Protein 6L0V (pdb70)

Radius of gyration: 29.57 Å; Cα contacts (8 Å, |Δi|>4): 611; chains: 8; bounding box: 83×36×78 Å

Nearest PDB structures (foldseek):
  6l0v-assembly3_F  TM=1.067E+00  e=1.085E-01  Arabidopsis thaliana
  6l0v-assembly4_H  TM=1.063E+00  e=1.085E-01  Arabidopsis thaliana
  6l0w-assembly2_D  TM=9.497E-01  e=2.153E-01  Arabidopsis thaliana
  6l0v-assembly2_D  TM=1.067E+00  e=2.390E-01  Arabidopsis thaliana
  6l0v-assembly1_B  TM=1.063E+00  e=2.909E-01  Arabidopsis thaliana

B-factor: mean 27.99, std 13.95, range [5.32, 85.35]

InterPro domains:
  IPR000306 FYVE zinc finger [PF01363] (652-718)
  IPR000306 FYVE zinc finger [SM00064] (648-719)
  IPR000408 Regulator of chromosome condensation, RCC1 [PR00633] (310-323)
  IPR000408 Regulator of chromosome condensation, RCC1 [PR00633] (329-345)
  IPR000408 Regulator of chromosome condensation, RCC1 [PR00633] (418-434)
  IPR000408 Regulator of chromosome condensation, RCC1 [PR00633] (434-448)
  IPR000408 Regulator of chromosome condensation, RCC1 [PR00633] (537-555)
  IPR000408 Regulator of chromosome condensation, RCC1 [PR00633] (595-616)
  IPR000408 Regulator of chromosome condensation, RCC1 [PS00626] (313-323)
  IPR000408 Regulator of chromosome condensation, RCC1 [PS00626] (418-428)
  IPR000408 Regulator of chromosome condensation, RCC1 [PS50012] (265-326)
  IPR000408 Regulator of chromosome condensation, RCC1 [PS50012] (327-378)
  IPR000408 Regulator of chromosome condensation, RCC1 [PS50012] (379-431)
  IPR000408 Regulator of chromosome condensation, RCC1 [PS50012] (432-483)
  IPR000408 Regulator of chromosome condensation, RCC1 [PS50012] (496-547)
  IPR000408 Regulator of chromosome condensation, RCC1 [PS50012] (548-599)
  IPR000408 Regulator of chromosome condensation, RCC1 [PS50012] (600-651)
  IPR001849 Pleckstrin homology domain [PF16457] (22-128)
  IPR009091 Regulator of chromosome condensation 1/beta-lactamase-inhibitor protein II [G3DSA:2.130.10.30] (235-483)
  IPR009091 Regulator of chromosome condensation 1/beta-lactamase-inhibitor protein II [G3DSA:2.130.10.30] (484-653)

Solvent-accessible surface area: 17707 Å² total; per-residue (Å²): 147,135,83,49,93,54,116,19,74,97,1,0,60,0,8,0,14,10,125,102,80,40,102,87,85,3,68,58,0,96,0,12,2,102,94,22,1,21,74,64,0,77,103,19,26,77,102,19,93,36,85,1,25,152,103,15,114,11,80,97,185,74,72,130,72,63,75,113,65,28,87,51,0,19,2,60,66,141,127,85,50,95,53,116,19,76,97,1,0,58,0,8,0,30,12,124,78,81,39,103,86,86,4,74,61,0,99,0,12,2,103,95,21,1,12,93,64,0,78,103,19,27,76,103,19,93,38,84,1,26,152,104,16,113,11,82,91,183,79,74,137,72,65,73,114,66,26,85,51,0,21,2,58,64,145,154,73,58,26,29,40,32,69,82,5,0,25,0,4,0,17,79,37,110,89,48,25,64,40,6,74,55,0,59,0,9,3,131,114,22,2,17,87,66,0,81,102,23,19,55,102,20,114,51,84,0,33,153,104,15,80,13,155,176,84,87,130,70,62,69,113,64,24,90,51,0,24,4,64,73,134,83,64,25,14,29,97,30,70,87,5,0,52,0,4,0,9,64,60,104,90,48,32,58,42,4,69,54,0,54,0,19,3,112,110,22,2,17,86,66,0,79,104,21,28,76,99,20,94,56,80,0,22,133,94,21,97,13,164,176,86,83,137,69,60,80,115,61,24,88,56,0,23,4,65,71

Structure (mmCIF, N/CA/C/O backbone):
data_6L0V
#
_entry.id   6L0V
#
_cell.length_a   89.673
_cell.length_b   31.237
_cell.length_c   128.871
_cell.angle_alpha   90.00
_cell.angle_beta   91.54
_cell.angle_gamma   90.00
#
_symmetry.space_group_name_H-M   'C 1 2 1'
#
loop_
_entity.id
_entity.type
_entity.pdbx_description
1 polymer RLD2
2 polymer NGR2
3 non-polymer DI(HYDROXYETHYL)ETHER
4 non-polymer 1,2-ETHANEDIOL
5 non-polymer 'TRIETHYLENE GLYCOL'
6 water water
#
loop_
_atom_site.group_PDB
_atom_site.id
_atom_site.type_symbol
_atom_site.label_atom_id
_atom_site.label_alt_id
_atom_site.label_comp_id
_atom_site.label_asym_id
_atom_site.label_entity_id
_atom_site.label_seq_id
_atom_site.pdbx_PDB_ins_code
_atom_site.Cartn_x
_atom_site.Cartn_y
_atom_site.Cartn_z
_atom_site.occupancy
_atom_site.B_iso_or_equiv
_atom_site.auth_seq_id
_atom_site.auth_comp_id
_atom_site.auth_asym_id
_atom_site.auth_atom_id
_atom_site.pdbx_PDB_model_num
ATOM 1 N N . GLU A 1 3 ? 126.058 5.772 132.016 1.00 49.83 1006 GLU A N 1
ATOM 2 C CA . GLU A 1 3 ? 125.339 6.657 131.109 1.00 48.22 1006 GLU A CA 1
ATOM 3 C C . GLU A 1 3 ? 123.849 6.681 131.431 1.00 44.93 1006 GLU A C 1
ATOM 4 O O . GLU A 1 3 ? 123.080 5.885 130.886 1.00 48.67 1006 GLU A O 1
ATOM 10 N N . LYS A 1 4 ? 123.442 7.595 132.313 1.00 31.60 1007 LYS A N 1
ATOM 11 C CA . LYS A 1 4 ? 122.035 7.696 132.671 1.00 30.26 1007 LYS A CA 1
ATOM 12 C C . LYS A 1 4 ? 121.221 8.156 131.469 1.00 24.19 1007 LYS A C 1
ATOM 13 O O . LYS A 1 4 ? 121.667 8.977 130.673 1.00 24.41 1007 LYS A O 1
ATOM 19 N N . GLU A 1 5 ? 120.021 7.614 131.340 1.00 21.21 1008 GLU A N 1
ATOM 20 C CA . GLU A 1 5 ? 119.118 7.974 130.262 1.00 16.80 1008 GLU A CA 1
ATOM 21 C C . GLU A 1 5 ? 117.724 7.965 130.852 1.00 15.10 1008 GLU A C 1
ATOM 22 O O . GLU A 1 5 ? 117.358 7.024 131.561 1.00 17.30 1008 GLU A O 1
ATOM 28 N N . TRP A 1 6 ? 116.979 9.042 130.637 1.00 13.76 1009 TRP A N 1
ATOM 29 C CA . TRP A 1 6 ? 115.674 9.166 131.267 1.00 12.94 1009 TRP A CA 1
ATOM 30 C C . TRP A 1 6 ? 114.758 9.996 130.385 1.00 12.39 1009 TRP A C 1
ATOM 31 O O . TRP A 1 6 ? 115.202 10.692 129.463 1.00 13.91 1009 TRP A O 1
ATOM 42 N N . VAL A 1 7 ? 113.470 9.976 130.736 1.00 12.55 1010 VAL A N 1
ATOM 43 C CA . VAL A 1 7 ? 112.426 10.676 130.001 1.00 13.04 1010 VAL A CA 1
ATOM 44 C C . VAL A 1 7 ? 111.836 11.762 130.889 1.00 11.96 1010 VAL A C 1
ATOM 45 O O . VAL A 1 7 ? 111.538 11.520 132.063 1.00 14.76 1010 VAL A O 1
ATOM 49 N N . GLU A 1 8 ? 111.632 12.943 130.313 1.00 12.71 1011 GLU A N 1
ATOM 50 C CA . GLU A 1 8 ? 110.937 14.045 130.978 1.00 13.13 1011 GLU A CA 1
ATOM 51 C C . GLU A 1 8 ? 109.584 14.278 130.320 1.00 11.73 1011 GLU A C 1
ATOM 52 O O . GLU A 1 8 ? 109.479 14.321 129.082 1.00 13.32 1011 GLU A O 1
ATOM 58 N N . GLN A 1 9 ? 108.569 14.496 131.151 1.00 12.33 1012 GLN A N 1
ATOM 59 C CA . GLN A 1 9 ? 107.282 15.019 130.695 1.00 12.65 1012 GLN A CA 1
ATOM 60 C C . GLN A 1 9 ? 107.444 16.482 130.320 1.00 12.89 1012 GLN A C 1
ATOM 61 O O . GLN A 1 9 ? 107.847 17.296 131.158 1.00 14.01 1012 GLN A O 1
ATOM 67 N N . ASP A 1 10 ? 107.124 16.838 129.085 1.00 11.25 1013 ASP A N 1
ATOM 68 C CA . ASP A 1 10 ? 107.100 18.239 128.669 1.00 11.48 1013 ASP A CA 1
ATOM 69 C C . ASP A 1 10 ? 105.639 18.676 128.549 1.00 11.56 1013 ASP A C 1
ATOM 70 O O . ASP A 1 10 ? 104.843 18.303 129.417 1.00 13.79 1013 ASP A O 1
ATOM 75 N N . GLU A 1 11 ? 105.238 19.384 127.485 1.00 10.93 1014 GLU A N 1
ATOM 76 C CA . GLU A 1 11 ? 103.837 19.687 127.255 1.00 12.30 1014 GLU A CA 1
ATOM 77 C C . GLU A 1 11 ? 103.048 18.387 127.140 1.00 11.75 1014 GLU A C 1
ATOM 78 O O . GLU A 1 11 ? 103.628 17.328 126.876 1.00 12.36 1014 GLU A O 1
ATOM 84 N N . PRO A 1 12 ? 101.726 18.423 127.345 1.00 12.49 1015 PRO A N 1
ATOM 85 C CA . PRO A 1 12 ? 100.942 17.175 127.201 1.00 11.35 1015 PRO A CA 1
ATOM 86 C C . PRO A 1 12 ? 101.219 16.491 125.861 1.00 10.70 1015 PRO A C 1
ATOM 87 O O . PRO A 1 12 ? 101.186 17.117 124.802 1.00 12.12 1015 PRO A O 1
ATOM 91 N N . GLY A 1 13 ? 101.503 15.182 125.901 1.00 10.44 1016 GLY A N 1
ATOM 92 C CA . GLY A 1 13 ? 101.797 14.424 124.699 1.00 11.16 1016 GLY A CA 1
ATOM 93 C C . GLY A 1 13 ? 103.223 14.524 124.198 1.00 9.55 1016 GLY A C 1
ATOM 94 O O . GLY A 1 13 ? 103.516 13.951 123.139 1.00 11.45 1016 GLY A O 1
ATOM 95 N N . VAL A 1 14 ? 104.122 15.213 124.917 1.00 10.78 1017 VAL A N 1
ATOM 96 C CA . VAL A 1 14 ? 105.507 15.395 124.486 1.00 10.49 1017 VAL A CA 1
ATOM 97 C C . VAL A 1 14 ? 106.435 14.846 125.563 1.00 10.20 1017 VAL A C 1
ATOM 98 O O . VAL A 1 14 ? 106.403 15.318 126.712 1.00 10.62 1017 VAL A O 1
ATOM 102 N N . TYR A 1 15 ? 107.282 13.890 125.182 1.00 10.81 1018 TYR A N 1
ATOM 103 C CA . TYR A 1 15 ? 108.144 13.190 126.132 1.00 10.87 1018 TYR A CA 1
ATOM 104 C C . TYR A 1 15 ? 109.567 13.241 125.600 1.00 11.51 1018 TYR A C 1
ATOM 105 O O . TYR A 1 15 ? 109.818 12.846 124.451 1.00 13.01 1018 TYR A O 1
ATOM 114 N N . ILE A 1 16 ? 110.490 13.767 126.400 1.00 11.65 1019 ILE A N 1
ATOM 115 C CA . ILE A 1 16 ? 111.837 14.098 125.928 1.00 13.40 1019 ILE A CA 1
ATOM 116 C C . ILE A 1 16 ? 112.841 13.168 126.583 1.00 11.43 1019 ILE A C 1
ATOM 117 O O . ILE A 1 16 ? 112.886 13.071 127.815 1.00 12.66 1019 ILE A O 1
ATOM 122 N N . THR A 1 17 ? 113.648 12.481 125.777 1.00 12.23 1020 THR A N 1
ATOM 123 C CA . THR A 1 17 ? 114.670 11.573 126.316 1.00 12.43 1020 THR A CA 1
ATOM 124 C C . THR A 1 17 ? 116.008 12.287 126.359 1.00 13.38 1020 THR A C 1
ATOM 125 O O . THR A 1 17 ? 116.474 12.809 125.335 1.00 13.28 1020 THR A O 1
ATOM 129 N N . LEU A 1 18 ? 116.620 12.288 127.544 1.00 12.75 1021 LEU A N 1
ATOM 130 C CA . LEU A 1 18 ? 117.902 12.920 127.806 1.00 13.92 1021 LEU A CA 1
ATOM 131 C C . LEU A 1 18 ? 118.895 11.863 128.243 1.00 12.73 1021 LEU A C 1
ATOM 132 O O . LEU A 1 18 ? 118.523 10.829 128.814 1.00 14.22 1021 LEU A O 1
ATOM 137 N N . THR A 1 19 ? 120.169 12.142 128.018 1.00 14.49 1022 THR A N 1
ATOM 138 C CA . THR A 1 19 ? 121.242 11.315 128.541 1.00 17.18 1022 THR A CA 1
ATOM 139 C C . THR A 1 19 ? 122.309 12.185 129.191 1.00 19.28 1022 THR A C 1
ATOM 140 O O . THR A 1 19 ? 122.470 13.368 128.872 1.00 19.33 1022 THR A O 1
ATOM 144 N N . ALA A 1 20 ? 123.065 11.548 130.086 1.00 23.42 1023 ALA A N 1
ATOM 145 C CA . ALA A 1 20 ? 124.247 12.132 130.695 1.00 27.56 1023 ALA A CA 1
ATOM 146 C C . ALA A 1 20 ? 125.146 10.994 131.154 1.00 32.99 1023 ALA A C 1
ATOM 147 O O . ALA A 1 20 ? 124.652 9.960 131.605 1.00 31.22 1023 ALA A O 1
ATOM 149 N N . LEU A 1 21 ? 126.459 11.184 131.053 1.00 37.14 1024 LEU A N 1
ATOM 150 C CA . LEU A 1 21 ? 127.417 10.229 131.597 1.00 43.20 1024 LEU A CA 1
ATOM 151 C C . LEU A 1 21 ? 127.917 10.747 132.938 1.00 46.46 1024 LEU A C 1
ATOM 152 O O . LEU A 1 21 ? 128.523 11.822 133.003 1.00 45.78 1024 LEU A O 1
ATOM 157 N N . ALA A 1 22 ? 127.653 9.984 134.002 1.00 51.06 1025 ALA A N 1
ATOM 158 C CA . ALA A 1 22 ? 128.212 10.247 135.331 1.00 54.63 1025 ALA A CA 1
ATOM 159 C C . ALA A 1 22 ? 128.004 11.697 135.765 1.00 56.84 1025 ALA A C 1
ATOM 160 O O . ALA A 1 22 ? 128.900 12.338 136.324 1.00 56.79 1025 ALA A O 1
ATOM 162 N N . GLY A 1 23 ? 126.809 12.222 135.495 1.00 55.90 1026 GLY A N 1
ATOM 163 C CA . GLY A 1 23 ? 126.524 13.608 135.809 1.00 53.28 1026 GLY A CA 1
ATOM 164 C C . GLY A 1 23 ? 127.268 14.615 134.962 1.00 51.81 1026 GLY A C 1
ATOM 165 O O . GLY A 1 23 ? 127.453 15.756 135.394 1.00 51.71 1026 GLY A O 1
ATOM 166 N N . GLY A 1 24 ? 127.718 14.223 133.772 1.00 49.69 1027 GLY A N 1
ATOM 167 C CA . GLY A 1 24 ? 128.377 15.132 132.857 1.00 43.61 1027 GLY A CA 1
ATOM 168 C C . GLY A 1 24 ? 127.373 15.944 132.065 1.00 37.78 1027 GLY A C 1
ATOM 169 O O . GLY A 1 24 ? 126.202 16.069 132.433 1.00 36.14 1027 GLY A O 1
ATOM 170 N N . ALA A 1 25 ? 127.846 16.515 130.957 1.00 31.08 1028 ALA A N 1
ATOM 171 C CA . ALA A 1 25 ? 126.959 17.302 130.102 1.00 32.25 1028 ALA A CA 1
ATOM 172 C C . ALA A 1 25 ? 125.829 16.448 129.527 1.00 25.63 1028 ALA A C 1
ATOM 173 O O . ALA A 1 25 ? 126.029 15.298 129.127 1.00 28.52 1028 ALA A O 1
ATOM 175 N N . ARG A 1 26 ? 124.635 17.032 129.462 1.00 22.66 1029 ARG A N 1
ATOM 176 C CA . ARG A 1 26 ? 123.458 16.330 128.951 1.00 19.84 1029 ARG A CA 1
ATOM 177 C C . ARG A 1 26 ? 123.345 16.388 127.429 1.00 19.04 1029 ARG A C 1
ATOM 178 O O . ARG A 1 26 ? 123.738 17.356 126.780 1.00 22.64 1029 ARG A O 1
ATOM 186 N N . ASP A 1 27 ? 122.749 15.350 126.871 1.00 15.52 1030 ASP A N 1
ATOM 187 C CA . ASP A 1 27 ? 122.466 15.281 125.451 1.00 15.64 1030 ASP A CA 1
ATOM 188 C C . ASP A 1 27 ? 120.979 14.999 125.249 1.00 13.84 1030 ASP A C 1
ATOM 189 O O . ASP A 1 27 ? 120.335 14.365 126.086 1.00 15.72 1030 ASP A O 1
ATOM 194 N N . LEU A 1 28 ? 120.429 15.523 124.161 1.00 13.51 1031 LEU A N 1
ATOM 195 C CA . LEU A 1 28 ? 119.049 15.266 123.780 1.00 14.31 1031 LEU A CA 1
ATOM 196 C C . LEU A 1 28 ? 119.032 14.088 122.814 1.00 15.42 1031 LEU A C 1
ATOM 197 O O . LEU A 1 28 ? 119.618 14.165 121.732 1.00 17.53 1031 LEU A O 1
ATOM 202 N N . LYS A 1 29 ? 118.389 12.993 123.211 1.00 14.65 1032 LYS A N 1
ATOM 203 C CA . LYS A 1 29 ? 118.382 11.792 122.376 1.00 15.23 1032 LYS A CA 1
ATOM 204 C C . LYS A 1 29 ? 117.195 11.733 121.419 1.00 14.04 1032 LYS A C 1
ATOM 205 O O . LYS A 1 29 ? 117.360 11.384 120.237 1.00 16.62 1032 LYS A O 1
ATOM 211 N N . ARG A 1 30 ? 115.994 12.046 121.898 1.00 14.47 1033 ARG A N 1
ATOM 212 C CA . ARG A 1 30 ? 114.824 11.972 121.032 1.00 14.00 1033 ARG A CA 1
ATOM 213 C C . ARG A 1 30 ? 113.678 12.699 121.702 1.00 13.05 1033 ARG A C 1
ATOM 214 O O . ARG A 1 30 ? 113.670 12.903 122.921 1.00 13.01 1033 ARG A O 1
ATOM 222 N N . VAL A 1 31 ? 112.675 13.026 120.890 1.00 13.88 1034 VAL A N 1
ATOM 223 C CA . VAL A 1 31 ? 111.417 13.569 121.374 1.00 13.84 1034 VAL A CA 1
ATOM 224 C C . VAL A 1 31 ? 110.325 12.663 120.834 1.00 14.08 1034 VAL A C 1
ATOM 225 O O . VAL A 1 31 ? 110.324 12.339 119.641 1.00 16.75 1034 VAL A O 1
ATOM 229 N N . ARG A 1 32 ? 109.437 12.209 121.710 1.00 14.37 1035 ARG A N 1
ATOM 230 C CA . ARG A 1 32 ? 108.330 11.345 121.316 1.00 14.82 1035 ARG A CA 1
ATOM 231 C C . ARG A 1 32 ? 107.030 12.121 121.502 1.00 14.38 1035 ARG A C 1
ATOM 232 O O . ARG A 1 32 ? 106.814 12.749 122.553 1.00 14.92 1035 ARG A O 1
ATOM 240 N N . PHE A 1 33 ? 106.184 12.105 120.466 1.00 12.25 1036 PHE A N 1
ATOM 241 C CA . PHE A 1 33 ? 104.910 12.816 120.444 1.00 12.03 1036 PHE A CA 1
ATOM 242 C C . PHE A 1 33 ? 103.795 11.788 120.391 1.00 12.50 1036 PHE A C 1
ATOM 243 O O . PHE A 1 33 ? 103.773 10.937 119.503 1.00 14.62 1036 PHE A O 1
ATOM 251 N N A SER A 1 34 ? 102.864 11.847 121.328 0.38 13.17 1037 SER A N 1
ATOM 252 N N B SER A 1 34 ? 102.868 11.877 121.330 0.62 11.69 1037 SER A N 1
ATOM 253 C CA A SER A 1 34 ? 101.755 10.905 121.247 0.38 13.47 1037 SER A CA 1
ATOM 254 C CA B SER A 1 34 ? 101.691 11.020 121.270 0.62 10.67 1037 SER A CA 1
ATOM 255 C C A SER A 1 34 ? 100.808 11.289 120.111 0.38 12.98 1037 SER A C 1
ATOM 256 C C B SER A 1 34 ? 100.832 11.338 120.045 0.62 11.96 1037 SER A C 1
ATOM 257 O O A SER A 1 34 ? 100.415 12.454 119.975 0.38 12.80 1037 SER A O 1
ATOM 258 O O B SER A 1 34 ? 100.511 12.503 119.785 0.62 14.27 1037 SER A O 1
ATOM 263 N N . ARG A 1 35 ? 100.423 10.291 119.309 1.00 12.79 1038 ARG A N 1
ATOM 264 C CA . ARG A 1 35 ? 99.474 10.496 118.218 1.00 12.37 1038 ARG A CA 1
ATOM 265 C C . ARG A 1 35 ? 98.083 10.834 118.730 1.00 12.93 1038 ARG A C 1
ATOM 266 O O . ARG A 1 35 ? 97.247 11.315 117.954 1.00 14.25 1038 ARG A O 1
ATOM 274 N N . LYS A 1 36 ? 97.810 10.603 120.018 1.00 12.55 1039 LYS A N 1
ATOM 275 C CA . LYS A 1 36 ? 96.561 11.088 120.583 1.00 13.51 1039 LYS A CA 1
ATOM 276 C C . LYS A 1 36 ? 96.484 12.603 120.459 1.00 12.66 1039 LYS A C 1
ATOM 277 O O . LYS A 1 36 ? 95.411 13.161 120.189 1.00 13.90 1039 LYS A O 1
ATOM 283 N N . ARG A 1 37 ? 97.616 13.292 120.675 1.00 12.96 1040 ARG A N 1
ATOM 284 C CA . ARG A 1 37 ? 97.652 14.740 120.748 1.00 13.58 1040 ARG A CA 1
ATOM 285 C C . ARG A 1 37 ? 98.302 15.426 119.553 1.00 12.65 1040 ARG A C 1
ATOM 286 O O . ARG A 1 37 ? 98.136 16.637 119.416 1.00 14.93 1040 ARG A O 1
ATOM 294 N N . PHE A 1 38 ? 99.002 14.696 118.677 1.00 12.96 1041 PHE A N 1
ATOM 295 C CA . PHE A 1 38 ? 99.729 15.325 117.578 1.00 13.03 1041 PHE A CA 1
ATOM 296 C C . PHE A 1 38 ? 99.504 14.620 116.251 1.00 13.05 1041 PHE A C 1
ATOM 297 O O . PHE A 1 38 ? 99.677 13.398 116.152 1.00 14.77 1041 PHE A O 1
ATOM 305 N N . SER A 1 39 ? 99.167 15.407 115.224 1.00 13.72 1042 SER A N 1
ATOM 306 C CA . SER A 1 39 ? 99.353 14.975 113.846 1.00 12.80 1042 SER A CA 1
ATOM 307 C C . SER A 1 39 ? 100.834 15.089 113.495 1.00 12.81 1042 SER A C 1
ATOM 308 O O . SER A 1 39 ? 101.611 15.732 114.211 1.00 14.43 1042 SER A O 1
ATOM 311 N N . GLU A 1 40 ? 101.233 14.519 112.349 1.00 13.62 1043 GLU A N 1
ATOM 312 C CA . GLU A 1 40 ? 102.637 14.657 111.957 1.00 14.94 1043 GLU A CA 1
ATOM 313 C C . GLU A 1 40 ? 102.981 16.106 111.610 1.00 14.95 1043 GLU A C 1
ATOM 314 O O . GLU A 1 40 ? 104.077 16.585 111.938 1.00 16.74 1043 GLU A O 1
ATOM 320 N N . ILE A 1 41 ? 102.048 16.831 110.978 1.00 16.96 1044 ILE A N 1
ATOM 321 C CA . ILE A 1 41 ? 102.255 18.248 110.683 1.00 18.41 1044 ILE A CA 1
ATOM 322 C C . ILE A 1 41 ? 102.412 19.039 111.977 1.00 16.16 1044 ILE A C 1
ATOM 323 O O . ILE A 1 41 ? 103.297 19.894 112.106 1.00 18.12 1044 ILE A O 1
ATOM 328 N N A GLN A 1 42 ? 101.561 18.749 112.967 0.63 16.59 1045 GLN A N 1
ATOM 329 N N B GLN A 1 42 ? 101.580 18.735 112.971 0.37 16.40 1045 GLN A N 1
ATOM 330 C CA A GLN A 1 42 ? 101.631 19.465 114.237 0.63 16.26 1045 GLN A CA 1
ATOM 331 C CA B GLN A 1 42 ? 101.625 19.473 114.225 0.37 15.37 1045 GLN A CA 1
ATOM 332 C C A GLN A 1 42 ? 102.952 19.197 114.946 0.63 14.00 1045 GLN A C 1
ATOM 333 C C B GLN A 1 42 ? 102.898 19.173 115.012 0.37 14.53 1045 GLN A C 1
ATOM 334 O O A GLN A 1 42 ? 103.552 20.115 115.520 0.63 16.43 1045 GLN A O 1
ATOM 335 O O B GLN A 1 42 ? 103.416 20.059 115.701 0.37 14.00 1045 GLN A O 1
ATOM 346 N N . ALA A 1 43 ? 103.424 17.946 114.918 1.00 14.99 1046 ALA A N 1
ATOM 347 C CA . ALA A 1 43 ? 104.678 17.630 115.607 1.00 13.74 1046 ALA A CA 1
ATOM 348 C C . ALA A 1 43 ? 105.853 18.364 114.979 1.00 16.48 1046 ALA A C 1
ATOM 349 O O . ALA A 1 43 ? 106.735 18.863 115.690 1.00 15.14 1046 ALA A O 1
ATOM 351 N N . GLU A 1 44 ? 105.879 18.449 113.644 1.00 17.21 1047 GLU A N 1
ATOM 352 C CA . GLU A 1 44 ? 106.940 19.200 112.982 1.00 19.07 1047 GLU A CA 1
ATOM 353 C C . GLU A 1 44 ? 106.885 20.670 113.363 1.00 16.98 1047 GLU A C 1
ATOM 354 O O . GLU A 1 44 ? 107.931 21.285 113.645 1.00 18.70 1047 GLU A O 1
ATOM 360 N N . GLN A 1 45 ? 105.676 21.248 113.401 1.00 18.23 1048 GLN A N 1
ATOM 361 C CA . GLN A 1 45 ? 105.554 22.653 113.779 1.00 17.69 1048 GLN A CA 1
ATOM 362 C C . GLN A 1 45 ? 105.961 22.852 115.232 1.00 17.96 1048 GLN A C 1
ATOM 363 O O . GLN A 1 45 ? 106.633 23.842 115.566 1.00 18.92 1048 GLN A O 1
ATOM 369 N N . TRP A 1 46 ? 105.587 21.902 116.099 1.00 16.12 1049 TRP A N 1
ATOM 370 C CA . TRP A 1 46 ? 105.951 21.987 117.514 1.00 14.93 1049 TRP A CA 1
ATOM 371 C C . TRP A 1 46 ? 107.461 22.072 117.688 1.00 13.55 1049 TRP A C 1
ATOM 372 O O . TRP A 1 46 ? 107.971 22.880 118.472 1.00 14.89 1049 TRP A O 1
ATOM 383 N N . TRP A 1 47 ? 108.197 21.221 116.977 1.00 14.79 1050 TRP A N 1
ATOM 384 C CA . TRP A 1 47 ? 109.644 21.239 117.100 1.00 14.99 1050 TRP A CA 1
ATOM 385 C C . TRP A 1 47 ? 110.210 22.573 116.634 1.00 15.79 1050 TRP A C 1
ATOM 386 O O . TRP A 1 47 ? 111.105 23.134 117.272 1.00 17.35 1050 TRP A O 1
ATOM 397 N N . ALA A 1 48 ? 109.709 23.108 115.515 1.00 17.05 1051 ALA A N 1
ATOM 398 C CA . ALA A 1 48 ? 110.168 24.429 115.080 1.00 19.84 1051 ALA A CA 1
ATOM 399 C C . ALA A 1 48 ? 109.914 25.475 116.163 1.00 18.59 1051 ALA A C 1
ATOM 400 O O . ALA A 1 48 ? 110.762 26.346 116.417 1.00 21.60 1051 ALA A O 1
ATOM 402 N N . ASP A 1 49 ? 108.745 25.419 116.797 1.00 17.53 1052 ASP A N 1
ATOM 403 C CA . ASP A 1 49 ? 108.365 26.430 117.779 1.00 18.60 1052 ASP A CA 1
ATOM 404 C C . ASP A 1 49 ? 109.049 26.261 119.131 1.00 18.28 1052 ASP A C 1
ATOM 405 O O . ASP A 1 49 ? 109.156 27.242 119.882 1.00 21.14 1052 ASP A O 1
ATOM 410 N N . ASN A 1 50 ? 109.492 25.057 119.482 1.00 14.25 1053 ASN A N 1
ATOM 411 C CA . ASN A 1 50 ? 109.898 24.783 120.851 1.00 13.66 1053 ASN A CA 1
ATOM 412 C C . ASN A 1 50 ? 111.354 24.370 120.991 1.00 12.47 1053 ASN A C 1
ATOM 413 O O . ASN A 1 50 ? 111.822 24.255 122.127 1.00 13.33 1053 ASN A O 1
ATOM 418 N N A ARG A 1 51 ? 112.070 24.142 119.885 0.61 14.13 1054 ARG A N 1
ATOM 419 N N B ARG A 1 51 ? 112.063 24.127 119.888 0.39 14.32 1054 ARG A N 1
ATOM 420 C CA A ARG A 1 51 ? 113.446 23.633 119.934 0.61 14.52 1054 ARG A CA 1
ATOM 421 C CA B ARG A 1 51 ? 113.434 23.625 119.961 0.39 16.04 1054 ARG A CA 1
ATOM 422 C C A ARG A 1 51 ? 114.336 24.454 120.865 0.61 13.73 1054 ARG A C 1
ATOM 423 C C B ARG A 1 51 ? 114.289 24.452 120.913 0.39 15.09 1054 ARG A C 1
ATOM 424 O O A ARG A 1 51 ? 115.072 23.903 121.687 0.61 14.06 1054 ARG A O 1
ATOM 425 O O B ARG A 1 51 ? 114.935 23.907 121.813 0.39 14.46 1054 ARG A O 1
ATOM 440 N N . GLY A 1 52 ? 114.302 25.774 120.731 1.00 14.43 1055 GLY A N 1
ATOM 441 C CA . GLY A 1 52 ? 115.177 26.597 121.544 1.00 14.51 1055 GLY A CA 1
ATOM 442 C C . GLY A 1 52 ? 114.873 26.488 123.021 1.00 13.04 1055 GLY A C 1
ATOM 443 O O . GLY A 1 52 ? 115.786 26.359 123.844 1.00 12.84 1055 GLY A O 1
ATOM 444 N N . ARG A 1 53 ? 113.585 26.496 123.372 1.00 11.57 1056 ARG A N 1
ATOM 445 C CA . ARG A 1 53 ? 113.191 26.358 124.769 1.00 12.05 1056 ARG A CA 1
ATOM 446 C C . ARG A 1 53 ? 113.596 24.997 125.324 1.00 11.78 1056 ARG A C 1
ATOM 447 O O . ARG A 1 53 ? 114.062 24.900 126.463 1.00 13.54 1056 ARG A O 1
ATOM 455 N N . VAL A 1 54 ? 113.422 23.933 124.536 1.00 11.12 1057 VAL A N 1
ATOM 456 C CA . VAL A 1 54 ? 113.772 22.586 125.001 1.00 11.91 1057 VAL A CA 1
ATOM 457 C C . VAL A 1 54 ? 115.252 22.511 125.350 1.00 11.72 1057 VAL A C 1
ATOM 458 O O . VAL A 1 54 ? 115.631 22.010 126.421 1.00 12.79 1057 VAL A O 1
ATOM 462 N N . TYR A 1 55 ? 116.114 23.019 124.468 1.00 11.84 1058 TYR A N 1
ATOM 463 C CA . TYR A 1 55 ? 117.542 22.973 124.776 1.00 12.17 1058 TYR A CA 1
ATOM 464 C C . TYR A 1 55 ? 117.869 23.773 126.034 1.00 12.13 1058 TYR A C 1
ATOM 465 O O . TYR A 1 55 ? 118.649 23.320 126.877 1.00 13.30 1058 TYR A O 1
ATOM 474 N N . GLU A 1 56 ? 117.296 24.972 126.182 1.00 11.62 1059 GLU A N 1
ATOM 475 C CA . GLU A 1 56 ? 117.609 25.772 127.365 1.00 10.62 1059 GLU A CA 1
ATOM 476 C C . GLU A 1 56 ? 117.038 25.136 128.632 1.00 12.42 1059 GLU A C 1
ATOM 477 O O . GLU A 1 56 ? 117.746 24.997 129.646 1.00 12.29 1059 GLU A O 1
ATOM 483 N N . GLN A 1 57 ? 115.752 24.748 128.601 1.00 10.58 1060 GLN A N 1
ATOM 484 C CA . GLN A 1 57 ? 115.097 24.293 129.815 1.00 10.55 1060 GLN A CA 1
ATOM 485 C C . GLN A 1 57 ? 115.776 23.048 130.364 1.00 10.23 1060 GLN A C 1
ATOM 486 O O . GLN A 1 57 ? 115.925 22.901 131.586 1.00 12.15 1060 GLN A O 1
ATOM 492 N N . TYR A 1 58 ? 116.145 22.111 129.479 1.00 11.38 1061 TYR A N 1
ATOM 493 C CA . TYR A 1 58 ? 116.706 20.831 129.885 1.00 11.87 1061 TYR A CA 1
ATOM 494 C C . TYR A 1 58 ? 118.230 20.849 129.913 1.00 12.94 1061 TYR A C 1
ATOM 495 O O . TYR A 1 58 ? 118.844 19.799 130.165 1.00 14.66 1061 TYR A O 1
ATOM 504 N N . ASN A 1 59 ? 118.846 22.025 129.715 1.00 12.86 1062 ASN A N 1
ATOM 505 C CA . ASN A 1 59 ? 120.282 22.198 129.898 1.00 14.81 1062 ASN A CA 1
ATOM 506 C C . ASN A 1 59 ? 121.090 21.312 128.953 1.00 14.18 1062 ASN A C 1
ATOM 507 O O . ASN A 1 59 ? 122.039 20.616 129.350 1.00 16.68 1062 ASN A O 1
ATOM 512 N N . VAL A 1 60 ? 120.736 21.372 127.672 1.00 13.91 1063 VAL A N 1
ATOM 513 C CA . VAL A 1 60 ? 121.499 20.710 126.617 1.00 16.09 1063 VAL A CA 1
ATOM 514 C C . VAL A 1 60 ? 122.103 21.811 125.767 1.00 17.81 1063 VAL A C 1
ATOM 515 O O . VAL A 1 60 ? 121.380 22.699 125.328 1.00 19.48 1063 VAL A O 1
ATOM 519 N N . ARG A 1 61 ? 123.409 21.785 125.563 1.00 20.27 1064 ARG A N 1
ATOM 520 C CA . ARG A 1 61 ? 124.026 22.792 124.711 1.00 22.08 1064 ARG A CA 1
ATOM 521 C C . ARG A 1 61 ? 123.480 22.659 123.294 1.00 24.17 1064 ARG A C 1
ATOM 522 O O . ARG A 1 61 ? 123.473 21.564 122.722 1.00 26.55 1064 ARG A O 1
ATOM 524 N N . MET A 1 62 ? 122.974 23.767 122.749 1.00 28.39 1065 MET A N 1
ATOM 525 C CA . MET A 1 62 ? 122.434 23.790 121.388 1.00 32.33 1065 MET A CA 1
ATOM 526 C C . MET A 1 62 ? 123.589 24.099 120.441 1.00 36.88 1065 MET A C 1
ATOM 527 O O . MET A 1 62 ? 123.887 25.255 120.146 1.00 41.36 1065 MET A O 1
ATOM 532 N N . VAL A 1 63 ? 124.250 23.046 119.963 1.00 39.42 1066 VAL A N 1
ATOM 533 C CA . VAL A 1 63 ? 125.428 23.183 119.106 1.00 43.30 1066 VAL A CA 1
ATOM 534 C C . VAL A 1 63 ? 125.030 23.625 117.701 1.00 49.16 1066 VAL A C 1
ATOM 535 O O . VAL A 1 63 ? 123.910 23.382 117.249 1.00 49.61 1066 VAL A O 1
ATOM 540 N N . GLY B 2 1 ? 120.000 13.001 112.170 1.00 47.88 272 GLY B N 1
ATOM 541 C CA . GLY B 2 1 ? 119.376 13.860 111.181 1.00 41.35 272 GLY B CA 1
ATOM 542 C C . GLY B 2 1 ? 119.329 15.328 111.565 1.00 41.04 272 GLY B C 1
ATOM 543 O O . GLY B 2 1 ? 120.159 16.114 111.098 1.00 47.47 272 GLY B O 1
ATOM 544 N N . PRO B 2 2 ? 118.387 15.714 112.438 1.00 33.45 273 PRO B N 1
ATOM 545 C CA . PRO B 2 2 ? 117.370 14.856 113.063 1.00 30.17 273 PRO B CA 1
ATOM 546 C C . PRO B 2 2 ? 116.467 14.149 112.043 1.00 29.59 273 PRO B C 1
ATOM 547 O O . PRO B 2 2 ? 116.271 14.659 110.935 1.00 33.40 273 PRO B O 1
ATOM 551 N N . LYS B 2 3 ? 115.972 12.967 112.400 1.00 24.34 274 LYS B N 1
ATOM 552 C CA . LYS B 2 3 ? 115.135 12.167 111.517 1.00 24.65 274 LYS B CA 1
ATOM 553 C C . LYS B 2 3 ? 113.791 11.894 112.176 1.00 19.90 274 LYS B C 1
ATOM 554 O O . LYS B 2 3 ? 113.721 11.557 113.362 1.00 20.91 274 LYS B O 1
ATOM 560 N N . TRP B 2 4 ? 112.728 12.031 111.397 1.00 21.33 275 TRP B N 1
ATOM 561 C CA . TRP B 2 4 ? 111.393 11.675 111.845 1.00 21.21 275 TRP B CA 1
ATOM 562 C C . TRP B 2 4 ? 111.154 10.192 111.594 1.00 21.12 275 TRP B C 1
ATOM 563 O O . TRP B 2 4 ? 111.469 9.679 110.511 1.00 24.12 275 TRP B O 1
ATOM 574 N N . VAL B 2 5 ? 110.602 9.503 112.590 1.00 19.89 276 VAL B N 1
ATOM 575 C CA . VAL B 2 5 ? 110.212 8.101 112.471 1.00 20.05 276 VAL B CA 1
ATOM 576 C C . VAL B 2 5 ? 108.706 8.044 112.676 1.00 17.80 276 VAL B C 1
ATOM 577 O O . VAL B 2 5 ? 108.208 8.430 113.745 1.00 17.45 276 VAL B O 1
ATOM 581 N N . LYS B 2 6 ? 107.984 7.586 111.648 1.00 18.48 277 LYS B N 1
ATOM 582 C CA . LYS B 2 6 ? 106.526 7.664 111.598 1.00 19.17 277 LYS B CA 1
ATOM 583 C C . LYS B 2 6 ? 105.866 6.290 111.473 1.00 20.40 277 LYS B C 1
ATOM 584 O O . LYS B 2 6 ? 104.687 6.196 111.113 1.00 21.12 277 LYS B O 1
ATOM 590 N N . THR B 2 7 ? 106.598 5.223 111.796 1.00 21.16 278 THR B N 1
ATOM 591 C CA . THR B 2 7 ? 106.109 3.862 111.629 1.00 22.64 278 THR B CA 1
ATOM 592 C C . THR B 2 7 ? 105.296 3.333 112.806 1.00 21.38 278 THR B C 1
ATOM 593 O O . THR B 2 7 ? 104.638 2.292 112.657 1.00 23.01 278 THR B O 1
ATOM 597 N N . ASP B 2 8 ? 105.349 3.976 113.973 1.00 19.48 279 ASP B N 1
ATOM 598 C CA . ASP B 2 8 ? 104.626 3.502 115.145 1.00 19.15 279 ASP B CA 1
ATOM 599 C C . ASP B 2 8 ? 103.211 4.069 115.149 1.00 17.99 279 ASP B C 1
ATOM 600 O O . ASP B 2 8 ? 102.975 5.216 114.742 1.00 17.75 279 ASP B O 1
ATOM 605 N N . SER B 2 9 ? 102.271 3.265 115.645 1.00 16.72 280 SER B N 1
ATOM 606 C CA . SER B 2 9 ? 100.879 3.686 115.676 1.00 16.84 280 SER B CA 1
ATOM 607 C C . SER B 2 9 ? 100.522 4.506 116.911 1.00 16.69 280 SER B C 1
ATOM 608 O O . SER B 2 9 ? 99.464 5.143 116.915 1.00 18.51 280 SER B O 1
ATOM 611 N N . ASP B 2 10 ? 101.373 4.524 117.941 1.00 15.58 281 ASP B N 1
ATOM 612 C CA . ASP B 2 10 ? 101.104 5.308 119.141 1.00 15.87 281 ASP B CA 1
ATOM 613 C C . ASP B 2 10 ? 101.896 6.609 119.209 1.00 14.73 281 ASP B C 1
ATOM 614 O O . ASP B 2 10 ? 101.400 7.579 119.788 1.00 14.79 281 ASP B O 1
ATOM 619 N N . PHE B 2 11 ? 103.091 6.660 118.618 1.00 13.93 282 PHE B N 1
ATOM 620 C CA . PHE B 2 11 ? 103.988 7.800 118.760 1.00 13.91 282 PHE B CA 1
ATOM 621 C C . PHE B 2 11 ? 104.610 8.155 117.424 1.00 12.84 282 PHE B C 1
ATOM 622 O O . P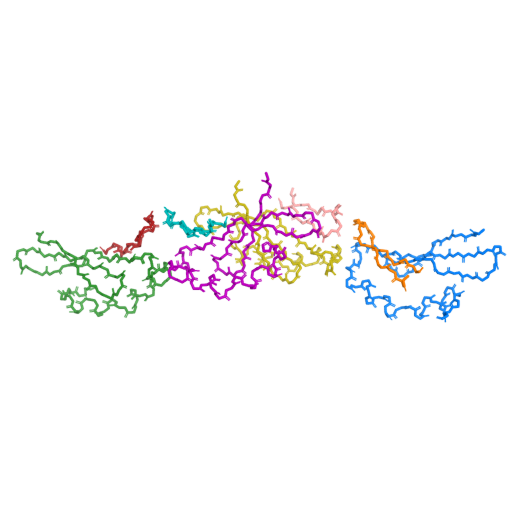HE B 2 11 ? 104.878 7.284 116.593 1.00 16.71 282 PHE B O 1
ATOM 630 N N . ILE B 2 12 ? 104.855 9.447 117.252 1.00 13.86 283 ILE B N 1
ATOM 631 C CA . ILE B 2 12 ? 105.807 9.989 116.283 1.00 14.05 283 ILE B CA 1
ATOM 632 C C . ILE B 2 12 ? 107.110 10.223 117.031 1.00 14.60 283 ILE B C 1
ATOM 633 O O . ILE B 2 12 ? 107.089 10.761 118.145 1.00 15.10 283 ILE B O 1
ATOM 638 N N . VAL B 2 13 ? 108.243 9.866 116.432 1.00 15.30 284 VAL B N 1
ATOM 639 C CA . VAL B 2 13 ? 109.538 10.024 117.087 1.00 16.30 284 VAL B CA 1
ATOM 640 C C . VAL B 2 13 ? 110.431 10.937 116.259 1.00 15.35 284 VAL B C 1
ATOM 641 O O . VAL B 2 13 ? 110.553 10.757 115.041 1.00 17.79 284 VAL B O 1
ATOM 645 N N . LEU B 2 14 ? 111.042 11.917 116.919 1.00 15.24 285 LEU B N 1
ATOM 646 C CA . LEU B 2 14 ? 112.114 12.719 116.346 1.00 14.95 285 LEU B CA 1
ATOM 647 C C . LEU B 2 14 ? 113.409 12.201 116.962 1.00 16.06 285 LEU B C 1
ATOM 648 O O . LEU B 2 14 ? 113.656 12.394 118.163 1.00 16.24 285 LEU B O 1
ATOM 653 N N . GLU B 2 15 ? 114.210 11.518 116.157 1.00 17.85 286 GLU B N 1
ATOM 654 C CA . GLU B 2 15 ? 115.458 10.932 116.617 1.00 18.83 286 GLU B CA 1
ATOM 655 C C . GLU B 2 15 ? 116.548 11.959 116.348 1.00 22.44 286 GLU B C 1
ATOM 656 O O . GLU B 2 15 ? 116.821 12.291 115.192 1.00 24.57 286 GLU B O 1
ATOM 662 N N . ILE B 2 16 ? 117.142 12.493 117.410 1.00 21.43 287 ILE B N 1
ATOM 663 C CA . ILE B 2 16 ? 118.031 13.634 117.269 1.00 24.52 287 ILE B CA 1
ATOM 664 C C . ILE B 2 16 ? 119.413 13.200 116.781 1.00 35.90 287 ILE B C 1
ATOM 665 O O . ILE B 2 16 ? 120.006 12.281 117.333 1.00 42.02 287 ILE B O 1
ATOM 671 N N . GLU C 1 3 ? 48.493 2.970 63.234 1.00 51.08 1006 GLU C N 1
ATOM 672 C CA . GLU C 1 3 ? 48.804 2.375 61.942 1.00 47.51 1006 GLU C CA 1
ATOM 673 C C . GLU C 1 3 ? 50.299 2.488 61.692 1.00 43.50 1006 GLU C C 1
ATOM 674 O O . GLU C 1 3 ? 51.073 1.678 62.207 1.00 48.61 1006 GLU C O 1
ATOM 680 N N . LYS C 1 4 ? 50.713 3.492 60.915 1.00 29.00 1007 LYS C N 1
ATOM 681 C CA . LYS C 1 4 ? 52.119 3.590 60.563 1.00 27.56 1007 LYS C CA 1
ATOM 682 C C . LYS C 1 4 ? 52.938 4.012 61.774 1.00 21.22 1007 LYS C C 1
ATOM 683 O O . LYS C 1 4 ? 52.517 4.847 62.574 1.00 23.16 1007 LYS C O 1
ATOM 689 N N . GLU C 1 5 ? 54.127 3.443 61.895 1.00 19.49 1008 GLU C N 1
ATOM 690 C CA . GLU C 1 5 ? 55.046 3.817 62.961 1.00 16.27 1008 GLU C CA 1
ATOM 691 C C . GLU C 1 5 ? 56.436 3.818 62.366 1.00 14.15 1008 GLU C C 1
ATOM 692 O O . GLU C 1 5 ? 56.803 2.878 61.662 1.00 15.98 1008 GLU C O 1
ATOM 698 N N . TRP C 1 6 ? 57.191 4.882 62.618 1.00 12.74 1009 TRP C N 1
ATOM 699 C CA . TRP C 1 6 ? 58.492 5.020 61.979 1.00 11.88 1009 TRP C CA 1
ATOM 700 C C . TRP C 1 6 ? 59.406 5.880 62.836 1.00 11.55 1009 TRP C C 1
ATOM 701 O O . TRP C 1 6 ? 58.973 6.527 63.796 1.00 12.68 1009 TRP C O 1
ATOM 712 N N . VAL C 1 7 ? 60.693 5.850 62.490 1.00 10.68 1010 VAL C N 1
ATOM 713 C CA . VAL C 1 7 ? 61.742 6.538 63.228 1.00 12.03 1010 VAL C CA 1
ATOM 714 C C . VAL C 1 7 ? 62.346 7.620 62.348 1.00 12.25 1010 VAL C C 1
ATOM 715 O O . VAL C 1 7 ? 62.630 7.390 61.170 1.00 13.57 1010 VAL C O 1
ATOM 719 N N . GLU C 1 8 ? 62.543 8.799 62.929 1.00 11.71 1011 GLU C N 1
ATOM 720 C CA . GLU C 1 8 ? 63.227 9.905 62.272 1.00 12.95 1011 GLU C CA 1
ATOM 721 C C . GLU C 1 8 ? 64.588 10.113 62.913 1.00 11.40 1011 GLU C C 1
ATOM 722 O O . GLU C 1 8 ? 64.702 10.132 64.145 1.00 12.84 1011 GLU C O 1
ATOM 728 N N . GLN C 1 9 ? 65.601 10.361 62.078 1.00 11.81 1012 GLN C N 1
ATOM 729 C CA . GLN C 1 9 ? 66.886 10.868 62.529 1.00 11.48 1012 GLN C CA 1
ATOM 730 C C . GLN C 1 9 ? 66.728 12.328 62.915 1.00 11.08 1012 GLN C C 1
ATOM 731 O O . GLN C 1 9 ? 66.312 13.158 62.093 1.00 12.95 1012 GLN C O 1
ATOM 737 N N . ASP C 1 10 ? 67.049 12.667 64.155 1.00 10.50 1013 ASP C N 1
ATOM 738 C CA . ASP C 1 10 ? 67.078 14.063 64.575 1.00 11.64 1013 ASP C CA 1
ATOM 739 C C . ASP C 1 10 ? 68.536 14.518 64.690 1.00 10.48 1013 ASP C C 1
ATOM 740 O O . ASP C 1 10 ? 69.328 14.147 63.824 1.00 13.20 1013 ASP C O 1
ATOM 745 N N . GLU C 1 11 ? 68.940 15.232 65.745 1.00 11.51 1014 GLU C N 1
ATOM 746 C CA . GLU C 1 11 ? 70.338 15.540 65.962 1.00 11.13 1014 GLU C CA 1
ATOM 747 C C . GLU C 1 11 ? 71.130 14.233 66.088 1.00 11.47 1014 GLU C C 1
ATOM 748 O O . GLU C 1 11 ? 70.552 13.184 66.348 1.00 11.13 1014 GLU C O 1
ATOM 754 N N . PRO C 1 12 ? 72.453 14.260 65.907 1.00 12.00 1015 PRO C N 1
ATOM 755 C CA . PRO C 1 12 ? 73.228 13.008 66.042 1.00 12.04 1015 PRO C CA 1
ATOM 756 C C . PRO C 1 12 ? 72.968 12.323 67.376 1.00 9.90 1015 PRO C C 1
ATOM 757 O O . PRO C 1 12 ? 73.011 12.942 68.443 1.00 12.26 1015 PRO C O 1
ATOM 761 N N . GLY C 1 13 ? 72.677 11.026 67.313 1.00 9.84 1016 GLY C N 1
ATOM 762 C CA . GLY C 1 13 ? 72.390 10.269 68.504 1.00 10.15 1016 GLY C CA 1
ATOM 763 C C . GLY C 1 13 ? 70.959 10.360 69.000 1.00 9.11 1016 GLY C C 1
ATOM 764 O O . GLY C 1 13 ? 70.671 9.814 70.080 1.00 10.80 1016 GLY C O 1
ATOM 765 N N . VAL C 1 14 ? 70.062 11.076 68.304 1.00 9.15 1017 VAL C N 1
ATOM 766 C CA . VAL C 1 14 ? 68.675 11.232 68.737 1.00 9.62 1017 VAL C CA 1
ATOM 767 C C . VAL C 1 14 ? 67.749 10.679 67.667 1.00 9.10 1017 VAL C C 1
ATOM 768 O O . VAL C 1 14 ? 67.784 11.133 66.513 1.00 10.25 1017 VAL C O 1
ATOM 772 N N . TYR C 1 15 ? 66.909 9.724 68.051 1.00 10.00 1018 TYR C N 1
ATOM 773 C CA . TYR C 1 15 ? 66.056 8.997 67.106 1.00 10.48 1018 TYR C CA 1
ATOM 774 C C . TYR C 1 15 ? 64.626 9.074 67.626 1.00 10.95 1018 TYR C C 1
ATOM 775 O O . TYR C 1 15 ? 64.363 8.667 68.764 1.00 11.85 1018 TYR C O 1
ATOM 784 N N . ILE C 1 16 ? 63.710 9.617 66.821 1.00 10.83 1019 ILE C N 1
ATOM 785 C CA . ILE C 1 16 ? 62.363 9.951 67.287 1.00 11.71 1019 ILE C CA 1
ATOM 786 C C . ILE C 1 16 ? 61.351 9.005 66.645 1.00 11.68 1019 ILE C C 1
ATOM 787 O O . ILE C 1 16 ? 61.297 8.904 65.418 1.00 12.13 1019 ILE C O 1
ATOM 792 N N . THR C 1 17 ? 60.547 8.305 67.451 1.00 11.27 1020 THR C N 1
ATOM 793 C CA . THR C 1 17 ? 59.524 7.399 66.901 1.00 11.32 1020 THR C CA 1
ATOM 794 C C . THR C 1 17 ? 58.177 8.101 66.868 1.00 11.58 1020 THR C C 1
ATOM 795 O O . THR C 1 17 ? 57.713 8.608 67.901 1.00 12.94 1020 THR C O 1
ATOM 799 N N . LEU C 1 18 ? 57.567 8.143 65.678 1.00 12.11 1021 LEU C N 1
ATOM 800 C CA . LEU C 1 18 ? 56.275 8.762 65.433 1.00 12.64 1021 LEU C CA 1
ATOM 801 C C . LEU C 1 18 ? 55.284 7.702 64.986 1.00 12.99 1021 LEU C C 1
ATOM 802 O O . LEU C 1 18 ? 55.659 6.661 64.437 1.00 14.10 1021 LEU C O 1
ATOM 807 N N . THR C 1 19 ? 54.004 7.991 65.202 1.00 14.21 1022 THR C N 1
ATOM 808 C CA . THR C 1 19 ? 52.924 7.167 64.692 1.00 16.69 1022 THR C CA 1
ATOM 809 C C . THR C 1 19 ? 51.865 8.049 64.052 1.00 18.17 1022 THR C C 1
ATOM 810 O O . THR C 1 19 ? 51.707 9.230 64.400 1.00 18.89 1022 THR C O 1
ATOM 814 N N . ALA C 1 20 ? 51.137 7.451 63.115 1.00 21.55 1023 ALA C N 1
ATOM 815 C CA . ALA C 1 20 ? 49.936 8.037 62.548 1.00 27.85 1023 ALA C CA 1
ATOM 816 C C . ALA C 1 20 ? 49.014 6.909 62.095 1.00 33.39 1023 ALA C C 1
ATOM 817 O O . ALA C 1 20 ? 49.474 5.839 61.694 1.00 32.70 1023 ALA C O 1
ATOM 819 N N . LEU C 1 21 ? 47.709 7.146 62.152 1.00 37.48 1024 LEU C N 1
ATOM 820 C CA . LEU C 1 21 ? 46.740 6.191 61.617 1.00 44.26 1024 LEU C CA 1
ATOM 821 C C . LEU C 1 21 ? 46.162 6.735 60.320 1.00 45.88 1024 LEU C C 1
ATOM 822 O O . LEU C 1 21 ? 45.481 7.766 60.330 1.00 48.76 1024 LEU C O 1
ATOM 827 N N . ALA C 1 22 ? 46.435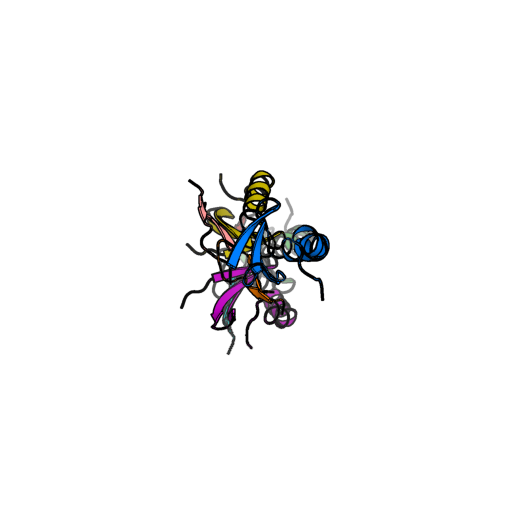 6.038 59.214 1.00 48.97 1025 ALA C N 1
ATOM 828 C CA . ALA C 1 22 ? 45.794 6.296 57.923 1.00 49.61 1025 ALA C CA 1
ATOM 829 C C . ALA C 1 22 ? 45.891 7.768 57.532 1.00 54.39 1025 ALA C C 1
ATOM 830 O O . ALA C 1 22 ? 44.908 8.405 57.143 1.00 53.24 1025 ALA C O 1
ATOM 832 N N . GLY C 1 23 ? 47.101 8.313 57.652 1.00 55.40 1026 GLY C N 1
ATOM 833 C CA . GLY C 1 23 ? 47.307 9.719 57.375 1.00 54.69 1026 GLY C CA 1
ATOM 834 C C . GLY C 1 23 ? 46.596 10.666 58.317 1.00 52.12 1026 GLY C C 1
ATOM 835 O O . GLY C 1 23 ? 46.330 11.812 57.942 1.00 53.90 1026 GLY C O 1
ATOM 836 N N . GLY C 1 24 ? 46.265 10.221 59.526 1.00 46.33 1027 GLY C N 1
ATOM 837 C CA . GLY C 1 24 ? 45.652 11.084 60.513 1.00 42.13 1027 GLY C CA 1
ATOM 838 C C . GLY C 1 24 ? 46.694 11.879 61.277 1.00 36.08 1027 GLY C C 1
ATOM 839 O O . GLY C 1 24 ? 47.857 11.986 60.884 1.00 35.07 1027 GLY C O 1
ATOM 840 N N . ALA C 1 25 ? 46.259 12.455 62.395 1.00 30.39 1028 ALA C N 1
ATOM 841 C CA . ALA C 1 25 ? 47.180 13.215 63.233 1.00 29.68 1028 ALA C CA 1
ATOM 842 C C . ALA C 1 25 ? 48.291 12.320 63.789 1.00 26.88 1028 ALA C C 1
ATOM 843 O O . ALA C 1 25 ? 48.055 11.179 64.198 1.00 29.76 1028 ALA C O 1
ATOM 845 N N . ARG C 1 26 ? 49.509 12.852 63.811 1.00 23.20 1029 ARG C N 1
ATOM 846 C CA . ARG C 1 26 ? 50.670 12.112 64.316 1.00 20.04 1029 ARG C CA 1
ATOM 847 C C . ARG C 1 26 ? 50.807 12.199 65.832 1.00 18.13 1029 ARG C C 1
ATOM 848 O O . ARG C 1 26 ? 50.402 13.172 66.462 1.00 22.42 1029 ARG C O 1
ATOM 856 N N A ASP C 1 27 ? 51.432 11.179 66.407 0.34 16.40 1030 ASP C N 1
ATOM 857 N N B ASP C 1 27 ? 51.423 11.172 66.411 0.66 15.19 1030 ASP C N 1
ATOM 858 C CA A ASP C 1 27 ? 51.734 11.161 67.826 0.34 15.60 1030 ASP C CA 1
ATOM 859 C CA B ASP C 1 27 ? 51.718 11.131 67.834 0.66 14.61 1030 ASP C CA 1
ATOM 860 C C A ASP C 1 27 ? 53.214 10.868 68.010 0.34 14.53 1030 ASP C C 1
ATOM 861 C C B ASP C 1 27 ? 53.206 10.861 68.013 0.66 12.76 1030 ASP C C 1
ATOM 862 O O A ASP C 1 27 ? 53.842 10.204 67.184 0.34 17.16 1030 ASP C O 1
ATOM 863 O O B ASP C 1 27 ? 53.830 10.200 67.186 0.66 15.83 1030 ASP C O 1
ATOM 872 N N . LEU C 1 28 ? 53.758 11.368 69.109 1.00 13.80 1031 LEU C N 1
ATOM 873 C CA . LEU C 1 28 ? 55.138 11.116 69.483 1.00 15.20 1031 LEU C CA 1
ATOM 874 C C . LEU C 1 28 ? 55.156 9.926 70.436 1.00 14.74 1031 LEU C C 1
ATOM 875 O O . LEU C 1 28 ? 54.580 9.992 71.524 1.00 17.20 1031 LEU C O 1
ATOM 880 N N . LYS C 1 29 ? 55.801 8.835 70.025 1.00 13.85 1032 LYS C N 1
ATOM 881 C CA . LYS C 1 29 ? 55.806 7.619 70.838 1.00 14.70 1032 LYS C CA 1
ATOM 882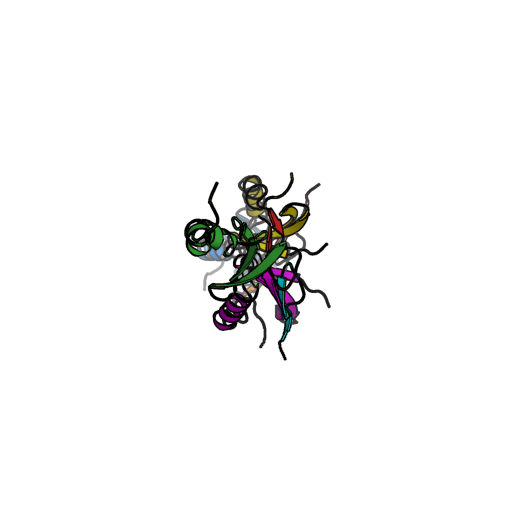 C C . LYS C 1 29 ? 56.989 7.561 71.799 1.00 15.00 1032 LYS C C 1
ATOM 883 O O . LYS C 1 29 ? 56.819 7.234 72.980 1.00 16.48 1032 LYS C O 1
ATOM 889 N N . ARG C 1 30 ? 58.191 7.845 71.313 1.00 14.02 1033 ARG C N 1
ATOM 890 C CA . ARG C 1 30 ? 59.359 7.762 72.183 1.00 13.56 1033 ARG C CA 1
ATOM 891 C C . ARG C 1 30 ? 60.513 8.492 71.526 1.00 12.35 1033 ARG C C 1
ATOM 892 O O . ARG C 1 30 ? 60.512 8.731 70.317 1.00 12.85 1033 ARG C O 1
ATOM 900 N N . VAL C 1 31 ? 61.503 8.835 72.343 1.00 14.15 1034 VAL C N 1
ATOM 901 C CA . VAL C 1 31 ? 62.771 9.384 71.882 1.00 14.79 1034 VAL C CA 1
ATOM 902 C C . VAL C 1 31 ? 63.863 8.466 72.405 1.00 14.26 1034 VAL C C 1
ATOM 903 O O . VAL C 1 31 ? 63.867 8.127 73.589 1.00 16.72 1034 VAL C O 1
ATOM 907 N N A ARG C 1 32 ? 64.736 8.000 71.515 0.45 13.59 1035 ARG C N 1
ATOM 908 N N B ARG C 1 32 ? 64.761 8.049 71.529 0.55 14.44 1035 ARG C N 1
ATOM 909 C CA A ARG C 1 32 ? 65.866 7.153 71.879 0.45 14.17 1035 ARG C CA 1
ATOM 910 C CA B ARG C 1 32 ? 65.859 7.175 71.903 0.55 15.04 1035 ARG C CA 1
ATOM 911 C C A ARG C 1 32 ? 67.151 7.958 71.726 0.45 12.05 1035 ARG C C 1
ATOM 912 C C B ARG C 1 32 ? 67.167 7.929 71.716 0.55 12.04 1035 ARG C C 1
ATOM 913 O O A ARG C 1 32 ? 67.367 8.582 70.681 0.45 13.95 1035 ARG C O 1
ATOM 914 O O B ARG C 1 32 ? 67.406 8.500 70.645 0.55 13.16 1035 ARG C O 1
ATOM 929 N N . PHE C 1 33 ? 68.003 7.926 72.753 1.00 11.60 1036 PHE C N 1
ATOM 930 C CA . PHE C 1 33 ? 69.271 8.648 72.762 1.00 10.91 1036 PHE C CA 1
ATOM 931 C C . PHE C 1 33 ? 70.392 7.626 72.823 1.00 12.36 1036 PHE C C 1
ATOM 932 O O . PHE C 1 33 ? 70.404 6.781 73.718 1.00 13.51 1036 PHE C O 1
ATOM 940 N N A SER C 1 34 ? 71.324 7.686 71.892 0.77 12.07 1037 SER C N 1
ATOM 941 N N B SER C 1 34 ? 71.351 7.742 71.908 0.23 10.11 1037 SER C N 1
ATOM 942 C CA A SER C 1 34 ? 72.443 6.752 71.981 0.77 13.73 1037 SER C CA 1
ATOM 943 C CA B SER C 1 34 ? 72.545 6.904 71.959 0.23 6.44 1037 SER C CA 1
ATOM 944 C C A SER C 1 34 ? 73.390 7.134 73.123 0.77 13.64 1037 SER C C 1
ATOM 945 C C B SER C 1 34 ? 73.357 7.195 73.217 0.23 9.94 1037 SER C C 1
ATOM 946 O O A SER C 1 34 ? 73.768 8.299 73.285 0.77 14.37 1037 SER C O 1
ATOM 947 O O B SER C 1 34 ? 73.602 8.355 73.559 0.23 11.33 1037 SER C O 1
ATOM 952 N N . ARG C 1 35 ? 73.788 6.132 73.902 1.00 12.39 1038 ARG C N 1
ATOM 953 C CA . ARG C 1 35 ? 74.737 6.340 74.987 1.00 12.11 1038 ARG C CA 1
ATOM 954 C C . ARG C 1 35 ? 76.125 6.655 74.472 1.00 11.46 1038 ARG C C 1
ATOM 955 O O . ARG C 1 35 ? 76.955 7.159 75.233 1.00 13.49 1038 ARG C O 1
ATOM 963 N N . LYS C 1 36 ? 76.391 6.424 73.189 1.00 12.68 1039 LYS C N 1
ATOM 964 C CA . LYS C 1 36 ? 77.636 6.917 72.621 1.00 12.88 1039 LYS C CA 1
ATOM 965 C C . LYS C 1 36 ? 77.711 8.438 72.743 1.00 12.31 1039 LYS C C 1
ATOM 966 O O . LYS C 1 36 ? 78.782 8.993 73.020 1.00 13.46 1039 LYS C O 1
ATOM 972 N N . ARG C 1 37 ? 76.578 9.131 72.558 1.00 12.61 1040 ARG C N 1
ATOM 973 C CA . ARG C 1 37 ? 76.559 10.576 72.483 1.00 12.44 1040 ARG C CA 1
ATOM 974 C C . ARG C 1 37 ? 75.908 11.268 73.673 1.00 12.71 1040 ARG C C 1
ATOM 975 O O . ARG C 1 37 ? 76.065 12.491 73.798 1.00 14.65 1040 ARG C O 1
ATOM 983 N N . PHE C 1 38 ? 75.177 10.545 74.532 1.00 11.88 1041 PHE C N 1
ATOM 984 C CA . PHE C 1 38 ? 74.463 11.178 75.645 1.00 11.59 1041 PHE C CA 1
ATOM 985 C C . PHE C 1 38 ? 74.718 10.466 76.956 1.00 12.36 1041 PHE C C 1
ATOM 986 O O . PHE C 1 38 ? 74.560 9.246 77.051 1.00 14.80 1041 PHE C O 1
ATOM 994 N N . SER C 1 39 ? 75.009 11.261 77.978 1.00 12.77 1042 SER C N 1
ATOM 995 C CA . SER C 1 39 ? 74.824 10.800 79.348 1.00 12.65 1042 SER C CA 1
ATOM 996 C C . SER C 1 39 ? 73.343 10.920 79.716 1.00 12.48 1042 SER C C 1
ATOM 997 O O . SER C 1 39 ? 72.554 11.575 79.025 1.00 13.65 1042 SER C O 1
ATOM 1000 N N . GLU C 1 40 ? 72.951 10.359 80.866 1.00 13.51 1043 GLU C N 1
ATOM 1001 C CA . GLU C 1 40 ? 71.547 10.497 81.253 1.00 14.48 1043 GLU C CA 1
ATOM 1002 C C . GLU C 1 40 ? 71.206 11.941 81.609 1.00 16.48 1043 GLU C C 1
ATOM 1003 O O . GLU C 1 40 ? 70.128 12.431 81.258 1.00 16.31 1043 GLU C O 1
ATOM 1009 N N . ILE C 1 41 ? 72.127 12.646 82.275 1.00 16.21 1044 ILE C N 1
ATOM 1010 C CA . ILE C 1 41 ? 71.929 14.061 82.586 1.00 17.47 1044 ILE C CA 1
ATOM 1011 C C . ILE C 1 41 ? 71.750 14.862 81.299 1.00 16.68 1044 ILE C C 1
ATOM 1012 O O . ILE C 1 41 ? 70.856 15.715 81.194 1.00 17.89 1044 ILE C O 1
ATOM 1017 N N A GLN C 1 42 ? 72.598 14.589 80.297 0.53 15.49 1045 GLN C N 1
ATOM 1018 N N B GLN C 1 42 ? 72.561 14.565 80.285 0.47 14.72 1045 GLN C N 1
ATOM 1019 C CA A GLN C 1 42 ? 72.527 15.314 79.035 0.53 16.04 1045 GLN C CA 1
ATOM 1020 C CA B GLN C 1 42 ? 72.518 15.327 79.046 0.47 15.15 1045 GLN C CA 1
ATOM 1021 C C A GLN C 1 42 ? 71.209 15.046 78.326 0.53 16.00 1045 GLN C C 1
ATOM 1022 C C B GLN C 1 42 ? 71.264 15.019 78.237 0.47 13.67 1045 GLN C C 1
ATOM 1023 O O A GLN C 1 42 ? 70.576 15.976 77.818 0.53 18.41 1045 GLN C O 1
ATOM 1024 O O B GLN C 1 42 ? 70.737 15.902 77.557 0.47 14.24 1045 GLN C O 1
ATOM 1035 N N . ALA C 1 43 ? 70.765 13.785 78.302 1.00 14.68 1046 ALA C N 1
ATOM 1036 C CA . ALA C 1 43 ? 69.512 13.465 77.613 1.00 12.89 1046 ALA C CA 1
ATOM 1037 C C . ALA C 1 43 ? 68.335 14.191 78.251 1.00 15.21 1046 ALA C C 1
ATOM 1038 O O . ALA C 1 43 ? 67.440 14.682 77.559 1.00 14.01 1046 ALA C O 1
ATOM 1040 N N . GLU C 1 44 ? 68.321 14.283 79.583 1.00 16.07 1047 GLU C N 1
ATOM 1041 C CA . GLU C 1 44 ? 67.261 15.016 80.265 1.00 18.31 1047 GLU C CA 1
ATOM 1042 C C . GLU C 1 44 ? 67.287 16.494 79.892 1.00 16.23 1047 GLU C C 1
ATOM 1043 O O . GLU C 1 44 ? 66.227 17.098 79.643 1.00 17.19 1047 GLU C O 1
ATOM 1049 N N . GLN C 1 45 ? 68.492 17.078 79.858 1.00 16.60 1048 GLN C N 1
ATOM 1050 C CA . GLN C 1 45 ? 68.617 18.482 79.485 1.00 17.90 1048 GLN C CA 1
ATOM 1051 C C . GLN C 1 45 ? 68.208 18.686 78.036 1.00 17.33 1048 GLN C C 1
ATOM 1052 O O . GLN C 1 45 ? 67.533 19.674 77.711 1.00 18.04 1048 GLN C O 1
ATOM 1058 N N . TRP C 1 46 ? 68.579 17.735 77.167 1.00 14.89 1049 TRP C N 1
ATOM 1059 C CA . TRP C 1 46 ? 68.231 17.826 75.754 1.00 13.99 1049 TRP C CA 1
ATOM 1060 C C . TRP C 1 46 ? 66.725 17.921 75.581 1.00 13.71 1049 TRP C C 1
ATOM 1061 O O . TRP C 1 46 ? 66.224 18.733 74.791 1.00 14.56 1049 TRP C O 1
ATOM 1072 N N . TRP C 1 47 ? 65.984 17.064 76.287 1.00 13.98 1050 TRP C N 1
ATOM 1073 C CA . TRP C 1 47 ? 64.539 17.074 76.143 1.00 14.28 1050 TRP C CA 1
ATOM 1074 C C . TRP C 1 47 ? 63.954 18.393 76.620 1.00 16.63 1050 TRP C C 1
ATOM 1075 O O . TRP C 1 47 ? 63.064 18.958 75.977 1.00 16.53 1050 TRP C O 1
ATOM 1086 N N . ALA C 1 48 ? 64.444 18.917 77.744 1.00 17.48 1051 ALA C N 1
ATOM 1087 C CA . ALA C 1 48 ? 63.998 20.239 78.185 1.00 18.73 1051 ALA C CA 1
ATOM 1088 C C . ALA C 1 48 ? 64.235 21.298 77.112 1.00 18.90 1051 ALA C C 1
ATOM 1089 O O . ALA C 1 48 ? 63.364 22.144 76.864 1.00 21.55 1051 ALA C O 1
ATOM 1091 N N . ASP C 1 49 ? 65.400 21.251 76.445 1.00 17.72 1052 ASP C N 1
ATOM 1092 C CA . ASP C 1 49 ? 65.770 22.287 75.482 1.00 17.71 1052 ASP C CA 1
ATOM 1093 C C . ASP C 1 49 ? 65.108 22.106 74.120 1.00 18.40 1052 ASP C C 1
ATOM 1094 O O . ASP C 1 49 ? 64.986 23.090 73.379 1.00 20.85 1052 ASP C O 1
ATOM 1099 N N . ASN C 1 50 ? 64.685 20.888 73.766 1.00 14.14 1053 ASN C N 1
ATOM 1100 C CA . ASN C 1 50 ? 64.268 20.608 72.399 1.00 12.98 1053 ASN C CA 1
ATOM 1101 C C . ASN C 1 50 ? 62.820 20.175 72.263 1.00 12.48 1053 ASN C C 1
ATOM 1102 O O . ASN C 1 50 ? 62.349 20.072 71.131 1.00 12.80 1053 ASN C O 1
ATOM 1107 N N A ARG C 1 51 ? 62.104 19.936 73.368 0.57 12.40 1054 ARG C N 1
ATOM 1108 N N B ARG C 1 51 ? 62.101 20.007 73.363 0.43 15.74 1054 ARG C N 1
ATOM 1109 C CA A ARG C 1 51 ? 60.726 19.441 73.301 0.57 13.71 1054 ARG C CA 1
ATOM 1110 C CA B ARG C 1 51 ? 60.747 19.470 73.297 0.43 16.24 1054 ARG C CA 1
ATOM 1111 C C A ARG C 1 51 ? 59.852 20.287 72.376 0.57 12.76 1054 ARG C C 1
ATOM 1112 C C B ARG C 1 51 ? 59.802 20.293 72.433 0.43 14.45 1054 ARG C C 1
ATOM 1113 O O A ARG C 1 51 ? 59.153 19.759 71.509 0.57 12.42 1054 ARG C O 1
ATOM 1114 O O B ARG C 1 51 ? 59.152 19.757 71.547 0.43 14.15 1054 ARG C O 1
ATOM 1129 N N . GLY C 1 52 ? 59.873 21.605 72.550 1.00 14.10 1055 GLY C N 1
ATOM 1130 C CA . GLY C 1 52 ? 59.012 22.449 71.742 1.00 13.58 1055 GLY C CA 1
ATOM 1131 C C . GLY C 1 52 ? 59.311 22.338 70.260 1.00 12.46 1055 GLY C C 1
ATOM 1132 O O . GLY C 1 52 ? 58.398 22.204 69.431 1.00 12.84 1055 GLY C O 1
ATOM 1133 N N . ARG C 1 53 ? 60.595 22.336 69.914 1.00 11.06 1056 ARG C N 1
ATOM 1134 C CA . ARG C 1 53 ? 60.976 22.206 68.521 1.00 10.66 1056 ARG C CA 1
ATOM 1135 C C . ARG C 1 53 ? 60.555 20.850 67.971 1.00 10.50 1056 ARG C C 1
ATOM 1136 O O . ARG C 1 53 ? 60.128 20.752 66.822 1.00 11.98 1056 ARG C O 1
ATOM 1144 N N . VAL C 1 54 ? 60.770 19.776 68.725 1.00 10.04 1057 VAL C N 1
ATOM 1145 C CA . VAL C 1 54 ? 60.423 18.443 68.237 1.00 11.45 1057 VAL C CA 1
ATOM 1146 C C . VAL C 1 54 ? 58.940 18.384 67.879 1.00 12.01 1057 VAL C C 1
ATOM 1147 O O . VAL C 1 54 ? 58.553 17.877 66.814 1.00 12.14 1057 VAL C O 1
ATOM 1151 N N . TYR C 1 55 ? 58.078 18.866 68.771 1.00 11.00 1058 TYR C N 1
ATOM 1152 C CA . TYR C 1 55 ? 56.647 18.821 68.479 1.00 11.74 1058 TYR C CA 1
ATOM 1153 C C . TYR C 1 55 ? 56.308 19.632 67.227 1.00 12.22 1058 TYR C C 1
ATOM 1154 O O . TYR C 1 55 ? 55.533 19.177 66.375 1.00 13.43 1058 TYR C O 1
ATOM 1163 N N . GLU C 1 56 ? 56.862 20.840 67.093 1.00 11.54 1059 GLU C N 1
ATOM 1164 C CA . GLU C 1 56 ? 56.533 21.623 65.909 1.00 10.44 1059 GLU C CA 1
ATOM 1165 C C . GLU C 1 56 ? 57.102 20.967 64.650 1.00 10.29 1059 GLU C C 1
ATOM 1166 O O . GLU C 1 56 ? 56.406 20.837 63.626 1.00 11.94 1059 GLU C O 1
ATOM 1172 N N . GLN C 1 57 ? 58.394 20.617 64.683 1.00 10.11 1060 GLN C N 1
ATOM 1173 C CA . GLN C 1 57 ? 59.055 20.140 63.475 1.00 10.25 1060 GLN C CA 1
A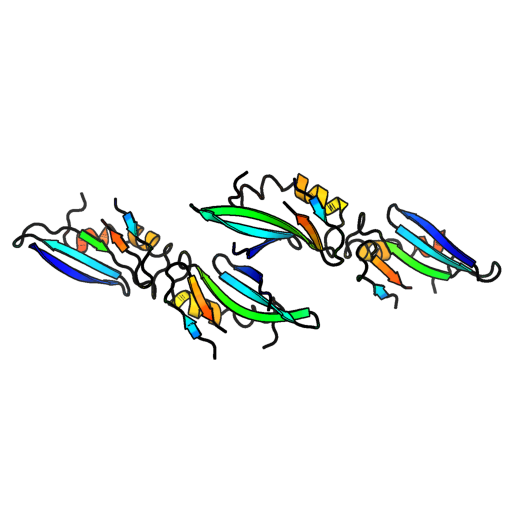TOM 1174 C C . GLN C 1 57 ? 58.373 18.887 62.925 1.00 11.19 1060 GLN C C 1
ATOM 1175 O O . GLN C 1 57 ? 58.214 18.745 61.701 1.00 12.39 1060 GLN C O 1
ATOM 1181 N N . TYR C 1 58 ? 58.012 17.947 63.795 1.00 11.77 1061 TYR C N 1
ATOM 1182 C CA . TYR C 1 58 ? 57.442 16.673 63.378 1.00 10.92 1061 TYR C CA 1
ATOM 1183 C C . TYR C 1 58 ? 55.919 16.691 63.348 1.00 11.96 1061 TYR C C 1
ATOM 1184 O O . TYR C 1 58 ? 55.298 15.641 63.105 1.00 13.92 1061 TYR C O 1
ATOM 1193 N N . ASN C 1 59 ? 55.310 17.867 63.524 1.00 12.31 1062 ASN C N 1
ATOM 1194 C CA . ASN C 1 59 ? 53.873 18.033 63.359 1.00 13.23 1062 ASN C CA 1
ATOM 1195 C C . ASN C 1 59 ? 53.085 17.148 64.316 1.00 13.07 1062 ASN C C 1
ATOM 1196 O O . ASN C 1 59 ? 52.131 16.456 63.927 1.00 16.23 1062 ASN C O 1
ATOM 1201 N N . VAL C 1 60 ? 53.446 17.221 65.598 1.00 13.53 1063 VAL C N 1
ATOM 1202 C CA . VAL C 1 60 ? 52.683 16.582 66.669 1.00 15.83 1063 VAL C CA 1
ATOM 1203 C C . VAL C 1 60 ? 52.077 17.706 67.495 1.00 17.66 1063 VAL C C 1
ATOM 1204 O O . VAL C 1 60 ? 52.798 18.604 67.931 1.00 19.66 1063 VAL C O 1
ATOM 1208 N N . ARG C 1 61 ? 50.769 17.674 67.700 1.00 20.58 1064 ARG C N 1
ATOM 1209 C CA . ARG C 1 61 ? 50.153 18.680 68.556 1.00 23.18 1064 ARG C CA 1
ATOM 1210 C C . ARG C 1 61 ? 50.702 18.539 69.971 1.00 23.73 1064 ARG C C 1
ATOM 1211 O O . ARG C 1 61 ? 50.714 17.438 70.545 1.00 25.23 1064 ARG C O 1
ATOM 1213 N N . MET C 1 62 ? 51.196 19.648 70.517 1.00 28.03 1065 MET C N 1
ATOM 1214 C CA . MET C 1 62 ? 51.788 19.648 71.853 1.00 32.39 1065 MET C CA 1
ATOM 1215 C C . MET C 1 62 ? 50.663 19.996 72.814 1.00 40.32 1065 MET C C 1
ATOM 1216 O O . MET C 1 62 ? 50.380 21.164 73.076 1.00 42.98 1065 MET C O 1
ATOM 1221 N N . VAL C 1 63 ? 49.991 18.965 73.319 1.00 43.14 1066 VAL C N 1
ATOM 1222 C CA . VAL C 1 63 ? 48.789 19.153 74.122 1.00 47.54 1066 VAL C CA 1
ATOM 1223 C C . VAL C 1 63 ? 49.152 19.630 75.521 1.00 51.66 1066 VAL C C 1
ATOM 1224 O O . VAL C 1 63 ? 50.179 19.222 76.079 1.00 52.24 1066 VAL C O 1
ATOM 1229 N N . GLY D 2 1 ? 54.034 8.788 80.858 1.00 51.97 272 GLY D N 1
ATOM 1230 C CA . GLY D 2 1 ? 54.688 9.566 81.893 1.00 44.71 272 GLY D CA 1
ATOM 1231 C C . GLY D 2 1 ? 54.740 11.050 81.579 1.00 42.97 272 GLY D C 1
ATOM 1232 O O . GLY D 2 1 ? 53.875 11.805 82.037 1.00 46.70 272 GLY D O 1
ATOM 1233 N N . PRO D 2 2 ? 55.727 11.481 80.777 1.00 35.26 273 PRO D N 1
ATOM 1234 C CA . PRO D 2 2 ? 56.772 10.633 80.179 1.00 31.71 273 PRO D CA 1
ATOM 1235 C C . PRO D 2 2 ? 57.672 9.945 81.215 1.00 28.83 273 PRO D C 1
ATOM 1236 O O . PRO D 2 2 ? 57.845 10.470 82.318 1.00 33.37 273 PRO D O 1
ATOM 1240 N N . LYS D 2 3 ? 58.193 8.770 80.863 1.00 24.49 274 LYS D N 1
ATOM 1241 C CA . LYS D 2 3 ? 59.036 7.969 81.740 1.00 25.10 274 LYS D CA 1
ATOM 1242 C C . LYS D 2 3 ? 60.375 7.692 81.072 1.00 22.00 274 LYS D C 1
ATOM 1243 O O . LYS D 2 3 ? 60.428 7.346 79.889 1.00 20.59 274 LYS D O 1
ATOM 1249 N N . TRP D 2 4 ? 61.449 7.845 81.836 1.00 21.52 275 TRP D N 1
ATOM 1250 C CA . TRP D 2 4 ? 62.776 7.482 81.367 1.00 20.78 275 TRP D CA 1
ATOM 1251 C C . TRP D 2 4 ? 63.025 5.999 81.615 1.00 19.75 275 TRP D C 1
ATOM 1252 O O . TRP D 2 4 ? 62.713 5.475 82.690 1.00 23.68 275 TRP D O 1
ATOM 1263 N N . VAL D 2 5 ? 63.597 5.321 80.629 1.00 18.08 276 VAL D N 1
ATOM 1264 C CA . VAL D 2 5 ? 63.980 3.922 80.749 1.00 19.75 276 VAL D CA 1
ATOM 1265 C C . VAL D 2 5 ? 65.485 3.861 80.546 1.00 18.15 276 VAL D C 1
ATOM 1266 O O . VAL D 2 5 ? 65.982 4.236 79.475 1.00 18.12 276 VAL D O 1
ATOM 1270 N N . LYS D 2 6 ? 66.209 3.403 81.576 1.00 18.37 277 LYS D N 1
ATOM 1271 C CA . LYS D 2 6 ? 67.668 3.492 81.626 1.00 19.15 277 LYS D CA 1
ATOM 1272 C C . LYS D 2 6 ? 68.340 2.125 81.737 1.00 18.71 277 LYS D C 1
ATOM 1273 O O . LYS D 2 6 ? 69.519 2.038 82.116 1.00 20.55 277 LYS D O 1
ATOM 1279 N N . THR D 2 7 ? 67.628 1.061 81.379 1.00 20.10 278 THR D N 1
ATOM 1280 C CA . THR D 2 7 ? 68.106 -0.299 81.569 1.00 21.08 278 THR D CA 1
ATOM 1281 C C . THR D 2 7 ? 68.888 -0.848 80.384 1.00 19.91 278 THR D C 1
ATOM 1282 O O . THR D 2 7 ? 69.544 -1.883 80.527 1.00 20.66 278 THR D O 1
ATOM 1286 N N . ASP D 2 8 ? 68.832 -0.210 79.220 1.00 18.26 279 ASP D N 1
ATOM 1287 C CA . ASP D 2 8 ? 69.565 -0.699 78.060 1.00 18.62 279 ASP D CA 1
ATOM 1288 C C . ASP D 2 8 ? 70.978 -0.122 78.054 1.00 16.89 279 ASP D C 1
ATOM 1289 O O . ASP D 2 8 ? 71.209 1.017 78.474 1.00 16.82 279 ASP D O 1
ATOM 1294 N N . SER D 2 9 ? 71.923 -0.912 77.555 1.00 16.62 280 SER D N 1
ATOM 1295 C CA . SER D 2 9 ? 73.317 -0.485 77.537 1.00 16.65 280 SER D CA 1
ATOM 1296 C C . SER D 2 9 ? 73.681 0.339 76.300 1.00 17.91 280 SER D C 1
ATOM 1297 O O . SER D 2 9 ? 74.741 0.976 76.293 1.00 18.38 280 SER D O 1
ATOM 1300 N N . ASP D 2 10 ? 72.829 0.358 75.266 1.00 15.98 281 ASP D N 1
ATOM 1301 C CA . ASP D 2 10 ? 73.090 1.149 74.069 1.00 14.98 281 ASP D CA 1
ATOM 1302 C C . ASP D 2 10 ? 72.302 2.457 74.016 1.00 13.37 281 ASP D C 1
ATOM 1303 O O . ASP D 2 10 ? 72.803 3.440 73.462 1.00 14.45 281 ASP D O 1
ATOM 1308 N N . PHE D 2 11 ? 71.089 2.486 74.568 1.00 13.74 282 PHE D N 1
ATOM 1309 C CA . PHE D 2 11 ? 70.201 3.632 74.437 1.00 13.49 282 PHE D CA 1
ATOM 1310 C C . PHE D 2 11 ? 69.569 4.000 75.765 1.00 12.24 282 PHE D C 1
ATOM 1311 O O . PHE D 2 11 ? 69.331 3.137 76.614 1.00 14.53 282 PHE D O 1
ATOM 1319 N N . ILE D 2 12 ? 69.313 5.298 75.932 1.00 12.85 283 ILE D N 1
ATOM 1320 C CA . ILE D 2 12 ? 68.388 5.831 76.927 1.00 13.45 283 ILE D CA 1
ATOM 1321 C C . ILE D 2 12 ? 67.087 6.080 76.190 1.00 13.00 283 ILE D C 1
ATOM 1322 O O . ILE D 2 12 ? 67.108 6.620 75.077 1.00 14.09 283 ILE D O 1
ATOM 1327 N N . VAL D 2 13 ? 65.957 5.710 76.782 1.00 14.73 284 VAL D N 1
ATOM 1328 C CA . VAL D 2 13 ? 64.674 5.858 76.096 1.00 15.34 284 VAL D CA 1
ATOM 1329 C C . VAL D 2 13 ? 63.762 6.746 76.926 1.00 15.99 284 VAL D C 1
ATOM 1330 O O . VAL D 2 13 ? 63.649 6.563 78.147 1.00 17.77 284 VAL D O 1
ATOM 1334 N N . LEU D 2 14 ? 63.150 7.726 76.280 1.00 14.77 285 LEU D N 1
ATOM 1335 C CA . LEU D 2 14 ? 62.076 8.509 76.867 1.00 15.92 285 LEU D CA 1
ATOM 1336 C C . LEU D 2 14 ? 60.779 8.001 76.258 1.00 15.22 285 LEU D C 1
ATOM 1337 O O . LEU D 2 14 ? 60.526 8.196 75.060 1.00 16.67 285 LEU D O 1
ATOM 1342 N N . GLU D 2 15 ? 59.974 7.346 77.066 1.00 17.01 286 GLU D N 1
ATOM 1343 C CA . GLU D 2 15 ? 58.725 6.762 76.611 1.00 18.82 286 GLU D CA 1
ATOM 1344 C C . GLU D 2 15 ? 57.649 7.791 76.907 1.00 20.21 286 GLU D C 1
ATOM 1345 O O . GLU D 2 15 ? 57.392 8.111 78.071 1.00 24.29 286 GLU D O 1
ATOM 1351 N N . ILE D 2 16 ? 57.058 8.345 75.854 1.00 20.56 287 ILE D N 1
ATOM 1352 C CA . ILE D 2 16 ? 56.164 9.500 75.983 1.00 22.66 287 ILE D CA 1
ATOM 1353 C C . ILE D 2 16 ? 54.769 9.075 76.414 1.00 34.88 287 ILE D C 1
ATOM 1354 O O . ILE D 2 16 ? 54.210 8.137 75.854 1.00 41.09 287 ILE D O 1
ATOM 1360 N N . GLU E 1 3 ? 94.236 -11.217 94.466 1.00 85.35 1006 GLU E N 1
ATOM 1361 C CA . GLU E 1 3 ? 94.619 -9.817 94.620 1.00 84.38 1006 GLU E CA 1
ATOM 1362 C C . GLU E 1 3 ? 93.461 -8.989 95.174 1.00 80.99 1006 GLU E C 1
ATOM 1363 O O . GLU E 1 3 ? 92.303 -9.214 94.820 1.00 83.68 1006 GLU E O 1
ATOM 1365 N N . LYS E 1 4 ? 93.776 -8.029 96.042 1.00 72.57 1007 LYS E N 1
ATOM 1366 C CA . LYS E 1 4 ? 92.767 -7.192 96.679 1.00 66.21 1007 LYS E CA 1
ATOM 1367 C C . LYS E 1 4 ? 92.709 -5.840 95.978 1.00 60.66 1007 LYS E C 1
ATOM 1368 O O . LYS E 1 4 ? 93.711 -5.117 95.922 1.00 58.27 1007 LYS E O 1
ATOM 1374 N N . GLU E 1 5 ? 91.533 -5.498 95.461 1.00 54.73 1008 GLU E N 1
ATOM 1375 C CA . GLU E 1 5 ? 91.298 -4.225 94.802 1.00 46.24 1008 GLU E CA 1
ATOM 1376 C C . GLU E 1 5 ? 90.492 -3.309 95.717 1.00 41.04 1008 GLU E C 1
ATOM 1377 O O . GLU E 1 5 ? 89.761 -3.773 96.598 1.00 42.24 1008 GLU E O 1
ATOM 1383 N N . TRP E 1 6 ? 90.665 -2.000 95.531 1.00 33.93 1009 TRP E N 1
ATOM 1384 C CA . TRP E 1 6 ? 89.788 -1.004 96.135 1.00 30.82 1009 TRP E CA 1
ATOM 1385 C C . TRP E 1 6 ? 89.517 0.089 95.109 1.00 25.73 1009 TRP E C 1
ATOM 1386 O O . TRP E 1 6 ? 90.252 0.243 94.133 1.00 27.45 1009 TRP E O 1
ATOM 1397 N N . VAL E 1 7 ? 88.468 0.868 95.362 1.00 23.36 1010 VAL E N 1
ATOM 1398 C CA . VAL E 1 7 ? 87.930 1.828 94.397 1.00 21.34 1010 VAL E CA 1
ATOM 1399 C C . VAL E 1 7 ? 87.917 3.216 95.029 1.00 22.43 1010 VAL E C 1
ATOM 1400 O O . VAL E 1 7 ? 87.445 3.379 96.160 1.00 25.75 1010 VAL E O 1
ATOM 1404 N N . GLU E 1 8 ? 88.433 4.211 94.317 1.00 21.51 1011 GLU E N 1
ATOM 1405 C CA . GLU E 1 8 ? 88.412 5.598 94.766 1.00 24.65 1011 GLU E CA 1
ATOM 1406 C C . GLU E 1 8 ? 87.698 6.444 93.719 1.00 21.96 1011 GLU E C 1
ATOM 1407 O O . GLU E 1 8 ? 87.970 6.309 92.514 1.00 24.11 1011 GLU E O 1
ATOM 1413 N N . GLN E 1 9 ? 86.773 7.291 94.161 1.00 22.44 1012 GLN E N 1
ATOM 1414 C CA . GLN E 1 9 ? 86.162 8.264 93.270 1.00 22.83 1012 GLN E CA 1
ATOM 1415 C C . GLN E 1 9 ? 87.134 9.412 93.052 1.00 27.60 1012 GLN E C 1
ATOM 1416 O O . GLN E 1 9 ? 87.693 9.962 94.013 1.00 29.66 1012 GLN E O 1
ATOM 1422 N N . ASP E 1 10 ? 87.362 9.752 91.787 1.00 26.20 1013 ASP E N 1
ATOM 1423 C CA . ASP E 1 10 ? 88.267 10.830 91.431 1.00 27.17 1013 ASP E CA 1
ATOM 1424 C C . ASP E 1 10 ? 87.520 12.151 91.298 1.00 34.63 1013 ASP E C 1
ATOM 1425 O O . ASP E 1 10 ? 87.630 13.028 92.156 1.00 42.07 1013 ASP E O 1
ATOM 1430 N N . GLU E 1 11 ? 86.796 12.315 90.215 1.00 36.32 1014 GLU E N 1
ATOM 1431 C CA . GLU E 1 11 ? 85.829 13.370 90.003 1.00 36.37 1014 GLU E CA 1
ATOM 1432 C C . GLU E 1 11 ? 84.444 12.733 89.992 1.00 34.03 1014 GLU E C 1
ATOM 1433 O O . GLU E 1 11 ? 84.320 11.503 89.966 1.00 30.87 1014 GLU E O 1
ATOM 1439 N N . PRO E 1 12 ? 83.377 13.535 90.055 1.00 32.90 1015 PRO E N 1
ATOM 1440 C CA . PRO E 1 12 ? 82.026 12.956 90.073 1.00 30.83 1015 PRO E CA 1
ATOM 1441 C C . PRO E 1 12 ? 81.792 12.002 88.911 1.00 25.52 1015 PRO E C 1
ATOM 1442 O O . PRO E 1 12 ? 81.993 12.345 87.739 1.00 24.61 1015 PRO E O 1
ATOM 1446 N N . GLY E 1 13 ? 81.368 10.786 89.243 1.00 23.40 1016 GLY E N 1
ATOM 1447 C CA . GLY E 1 13 ? 81.102 9.777 88.245 1.00 19.70 1016 GLY E CA 1
ATOM 1448 C C . GLY E 1 13 ? 82.310 9.019 87.740 1.00 16.98 1016 GLY E C 1
ATOM 1449 O O . GLY E 1 13 ? 82.150 8.178 86.846 1.00 17.23 1016 GLY E O 1
ATOM 1450 N N . VAL E 1 14 ? 83.509 9.268 88.271 1.00 18.58 1017 VAL E N 1
ATOM 1451 C CA . VAL E 1 14 ? 84.720 8.605 87.794 1.00 16.98 1017 VAL E CA 1
ATOM 1452 C C . VAL E 1 14 ? 85.296 7.805 88.947 1.00 17.41 1017 VAL E C 1
ATOM 1453 O O . VAL E 1 14 ? 85.620 8.374 90.004 1.00 19.04 1017 VAL E O 1
ATOM 1457 N N . TYR E 1 15 ? 85.435 6.496 88.757 1.00 17.54 1018 TYR E N 1
ATOM 1458 C CA . TYR E 1 15 ? 85.864 5.600 89.826 1.00 17.04 1018 TYR E CA 1
ATOM 1459 C C . TYR E 1 15 ? 87.068 4.801 89.361 1.00 17.42 1018 TYR E C 1
ATOM 1460 O O . TYR E 1 15 ? 87.014 4.119 88.332 1.00 18.15 1018 TYR E O 1
ATOM 1469 N N . ILE E 1 16 ? 88.135 4.845 90.143 1.00 18.37 1019 ILE E N 1
ATOM 1470 C CA . ILE E 1 16 ? 89.410 4.258 89.770 1.00 20.97 1019 ILE E CA 1
ATOM 1471 C C . ILE E 1 16 ? 89.658 3.044 90.654 1.00 19.46 1019 ILE E C 1
ATOM 1472 O O . ILE E 1 16 ? 89.569 3.142 91.883 1.00 20.97 1019 ILE E O 1
ATOM 1477 N N . THR E 1 17 ? 89.939 1.892 90.051 1.00 20.31 1020 THR E N 1
ATOM 1478 C CA . THR E 1 17 ? 90.237 0.675 90.805 1.00 22.17 1020 THR E CA 1
ATOM 1479 C C . THR E 1 17 ? 91.735 0.467 90.850 1.00 24.62 1020 THR E C 1
ATOM 1480 O O . THR E 1 17 ? 92.380 0.353 89.803 1.00 26.25 1020 THR E O 1
ATOM 1484 N N . LEU E 1 18 ? 92.270 0.369 92.072 1.00 26.88 1021 LEU E N 1
ATOM 1485 C CA . LEU E 1 18 ? 93.697 0.281 92.333 1.00 31.80 1021 LEU E CA 1
ATOM 1486 C C . LEU E 1 18 ? 94.004 -0.970 93.144 1.00 34.68 1021 LEU E C 1
ATOM 1487 O O . LEU E 1 18 ? 93.146 -1.498 93.861 1.00 35.58 1021 LEU E O 1
ATOM 1492 N N . THR E 1 19 ? 95.238 -1.450 93.003 1.00 35.68 1022 THR E N 1
ATOM 1493 C CA . THR E 1 19 ? 95.831 -2.403 93.932 1.00 38.45 1022 THR E CA 1
ATOM 1494 C C . THR E 1 19 ? 97.171 -1.847 94.388 1.00 40.01 1022 THR E C 1
ATOM 1495 O O . THR E 1 19 ? 97.819 -1.085 93.670 1.00 41.96 1022 THR E O 1
ATOM 1499 N N . ALA E 1 20 ? 97.509 -2.165 95.633 1.00 45.21 1023 ALA E N 1
ATOM 1500 C CA . ALA E 1 20 ? 98.751 -1.741 96.254 1.00 48.80 1023 ALA E CA 1
ATOM 1501 C C . ALA E 1 20 ? 99.956 -2.517 95.741 1.00 54.88 1023 ALA E C 1
ATOM 1502 O O . ALA E 1 20 ? 99.882 -3.713 95.479 1.00 54.46 1023 ALA E O 1
ATOM 1504 N N . LEU E 1 21 ? 101.078 -1.823 95.642 1.00 58.73 1024 LEU E N 1
ATOM 1505 C CA . LEU E 1 21 ? 102.318 -2.419 95.180 1.00 61.24 1024 LEU E CA 1
ATOM 1506 C C . LEU E 1 21 ? 103.356 -2.219 96.269 1.00 63.81 1024 LEU E C 1
ATOM 1507 O O . LEU E 1 21 ? 103.213 -1.345 97.117 1.00 62.86 1024 LEU E O 1
ATOM 1509 N N . ALA E 1 22 ? 104.387 -3.054 96.272 1.00 66.92 1025 ALA E N 1
ATOM 1510 C CA . ALA E 1 22 ? 105.440 -2.910 97.262 1.00 66.89 1025 ALA E CA 1
ATOM 1511 C C . ALA E 1 22 ? 106.108 -1.561 97.023 1.00 67.53 1025 ALA E C 1
ATOM 1512 O O . ALA E 1 22 ? 106.372 -1.177 95.881 1.00 68.81 1025 ALA E O 1
ATOM 1514 N N . GLY E 1 23 ? 106.415 -0.858 98.105 1.00 65.26 1026 GLY E N 1
ATOM 1515 C CA . GLY E 1 23 ? 107.016 0.457 98.004 1.00 64.95 1026 GLY E CA 1
ATOM 1516 C C . GLY E 1 23 ? 106.011 1.597 97.986 1.00 64.49 1026 GLY E C 1
ATOM 1517 O O . GLY E 1 23 ? 106.396 2.760 97.925 1.00 66.95 1026 GLY E O 1
ATOM 1518 N N . GLY E 1 24 ? 104.722 1.274 98.027 1.00 61.03 1027 GLY E N 1
ATOM 1519 C CA . GLY E 1 24 ? 103.703 2.300 98.090 1.00 57.47 1027 GLY E CA 1
ATOM 1520 C C . GLY E 1 24 ? 103.031 2.620 96.771 1.00 55.27 1027 GLY E C 1
ATOM 1521 O O . GLY E 1 24 ? 101.978 3.275 96.774 1.00 58.34 1027 GLY E O 1
ATOM 1522 N N . ALA E 1 25 ? 103.599 2.181 95.652 1.00 51.62 1028 ALA E N 1
ATOM 1523 C CA . ALA E 1 25 ? 102.991 2.439 94.357 1.00 50.61 1028 ALA E CA 1
ATOM 1524 C C . ALA E 1 25 ? 101.698 1.643 94.203 1.00 48.58 1028 ALA E C 1
ATOM 1525 O O . ALA E 1 25 ? 101.434 0.679 94.927 1.00 49.02 1028 ALA E O 1
ATOM 1527 N N . ARG E 1 26 ? 100.885 2.058 93.236 1.00 46.59 1029 ARG E N 1
ATOM 1528 C CA . ARG E 1 26 ? 99.612 1.415 92.948 1.00 43.67 1029 ARG E CA 1
ATOM 1529 C C . ARG E 1 26 ? 99.627 0.858 91.533 1.00 40.26 1029 ARG E C 1
ATOM 1530 O O . ARG E 1 26 ? 100.365 1.340 90.668 1.00 44.65 1029 ARG E O 1
ATOM 1538 N N . ASP E 1 27 ? 98.836 -0.190 91.312 1.00 39.80 1030 ASP E N 1
ATOM 1539 C CA . ASP E 1 27 ? 98.542 -0.685 89.972 1.00 40.07 1030 ASP E CA 1
ATOM 1540 C C . ASP E 1 27 ? 97.093 -0.374 89.625 1.00 34.31 1030 ASP E C 1
ATOM 1541 O O . ASP E 1 27 ? 96.193 -0.592 90.442 1.00 33.51 1030 ASP E O 1
ATOM 1546 N N . LEU E 1 28 ? 96.885 0.127 88.413 1.00 33.22 1031 LEU E N 1
ATOM 1547 C CA . LEU E 1 28 ? 95.574 0.574 87.955 1.00 30.85 1031 LEU E CA 1
ATOM 1548 C C . LEU E 1 28 ? 94.893 -0.572 87.215 1.00 31.07 1031 LEU E C 1
ATOM 1549 O O . LEU E 1 28 ? 95.394 -1.026 86.181 1.00 33.16 1031 LEU E O 1
ATOM 1554 N N . LYS E 1 29 ? 93.744 -1.026 87.729 1.00 28.11 1032 LYS E N 1
ATOM 1555 C CA . LYS E 1 29 ? 93.003 -2.147 87.152 1.00 25.56 1032 LYS E CA 1
ATOM 1556 C C . LYS E 1 29 ? 91.991 -1.694 86.105 1.00 25.78 1032 LYS E C 1
ATOM 1557 O O . LYS E 1 29 ? 91.876 -2.329 85.051 1.00 26.03 1032 LYS E O 1
ATOM 1563 N N . ARG E 1 30 ? 91.221 -0.660 86.429 1.00 22.54 1033 ARG E N 1
ATOM 1564 C CA . ARG E 1 30 ? 90.179 -0.186 85.529 1.00 20.09 1033 ARG E CA 1
ATOM 1565 C C . ARG E 1 30 ? 89.738 1.185 85.986 1.00 19.14 1033 ARG E C 1
ATOM 1566 O O . ARG E 1 30 ? 89.968 1.594 87.135 1.00 19.84 1033 ARG E O 1
ATOM 1574 N N . VAL E 1 31 ? 89.052 1.873 85.080 1.00 18.62 1034 VAL E N 1
ATOM 1575 C CA . VAL E 1 31 ? 88.383 3.139 85.356 1.00 17.49 1034 VAL E CA 1
ATOM 1576 C C . VAL E 1 31 ? 86.941 2.965 84.926 1.00 17.52 1034 VAL E C 1
ATOM 1577 O O . VAL E 1 31 ? 86.677 2.495 83.813 1.00 19.22 1034 VAL E O 1
ATOM 1581 N N . ARG E 1 32 ? 86.017 3.327 85.794 1.00 15.54 1035 ARG E N 1
ATOM 1582 C CA . ARG E 1 32 ? 84.598 3.241 85.516 1.00 14.65 1035 ARG E CA 1
ATOM 1583 C C . ARG E 1 32 ? 84.002 4.636 85.460 1.00 15.08 1035 ARG E C 1
ATOM 1584 O O . ARG E 1 32 ? 84.306 5.494 86.291 1.00 17.03 1035 ARG E O 1
ATOM 1592 N N . PHE E 1 33 ? 83.147 4.862 84.458 1.00 14.79 1036 PHE E N 1
ATOM 1593 C CA . PHE E 1 33 ? 82.508 6.150 84.230 1.00 13.72 1036 PHE E CA 1
ATOM 1594 C C . PHE E 1 33 ? 81.013 5.941 84.336 1.00 13.78 1036 PHE E C 1
ATOM 1595 O O . PHE E 1 33 ? 80.436 5.144 83.585 1.00 14.66 1036 PHE E O 1
ATOM 1603 N N . SER E 1 34 ? 80.382 6.657 85.251 1.00 14.54 1037 SER E N 1
ATOM 1604 C CA . SER E 1 34 ? 78.941 6.540 85.395 1.00 14.79 1037 SER E CA 1
ATOM 1605 C C . SER E 1 34 ? 78.219 7.002 84.129 1.00 13.91 1037 SER E C 1
ATOM 1606 O O . SER E 1 34 ? 78.509 8.071 83.586 1.00 16.10 1037 SER E O 1
ATOM 1609 N N . ARG E 1 35 ? 77.263 6.192 83.666 1.00 13.86 1038 ARG E N 1
ATOM 1610 C CA . ARG E 1 35 ? 76.460 6.605 82.513 1.00 14.84 1038 ARG E CA 1
ATOM 1611 C C . ARG E 1 35 ? 75.515 7.744 82.854 1.00 15.25 1038 ARG E C 1
ATOM 1612 O O . ARG E 1 35 ? 74.970 8.366 81.938 1.00 16.42 1038 ARG E O 1
ATOM 1620 N N . LYS E 1 36 ? 75.334 8.037 84.131 1.00 15.42 1039 LYS E N 1
ATOM 1621 C CA . LYS E 1 36 ? 74.534 9.179 84.536 1.00 17.07 1039 LYS E CA 1
ATOM 1622 C C . LYS E 1 36 ? 75.205 10.464 84.060 1.00 16.14 1039 LYS E C 1
ATOM 1623 O O . LYS E 1 36 ? 74.547 11.396 83.621 1.00 17.19 1039 LYS E O 1
ATOM 1629 N N . ARG E 1 37 ? 76.526 10.505 84.191 1.00 16.08 1040 ARG E N 1
ATOM 1630 C CA . ARG E 1 37 ? 77.310 11.686 83.858 1.00 17.63 1040 ARG E CA 1
ATOM 1631 C C . ARG E 1 37 ? 78.146 11.652 82.585 1.00 15.89 1040 ARG E C 1
ATOM 1632 O O . ARG E 1 37 ? 78.601 12.686 82.134 1.00 17.77 1040 ARG E O 1
ATOM 1640 N N . PHE E 1 38 ? 78.406 10.484 81.984 1.00 14.47 1041 PHE E N 1
ATOM 1641 C CA . PHE E 1 38 ? 79.297 10.408 80.822 1.00 14.77 1041 PHE E CA 1
ATOM 1642 C C . PHE E 1 38 ? 78.650 9.681 79.653 1.00 14.85 1041 PHE E C 1
ATOM 1643 O O . PHE E 1 38 ? 78.170 8.555 79.808 1.00 16.03 1041 PHE E O 1
ATOM 1651 N N . SER E 1 39 ? 78.666 10.316 78.478 1.00 15.41 1042 SER E N 1
ATOM 1652 C CA . SER E 1 39 ? 78.537 9.567 77.231 1.00 13.74 1042 SER E CA 1
ATOM 1653 C C . SER E 1 39 ? 79.840 8.817 76.965 1.00 14.85 1042 SER E C 1
ATOM 1654 O O . SER E 1 39 ? 80.880 9.080 77.587 1.00 15.48 1042 SER E O 1
ATOM 1657 N N . GLU E 1 40 ? 79.799 7.882 76.009 1.00 13.46 1043 GLU E N 1
ATOM 1658 C CA . GLU E 1 40 ? 81.028 7.165 75.671 1.00 15.40 1043 GLU E CA 1
ATOM 1659 C C . GLU E 1 40 ? 82.068 8.110 75.087 1.00 14.87 1043 GLU E C 1
ATOM 1660 O O . GLU E 1 40 ? 83.266 8.005 75.388 1.00 16.27 1043 GLU E O 1
ATOM 1666 N N . ILE E 1 41 ? 81.626 9.051 74.249 1.00 15.07 1044 ILE E N 1
ATOM 1667 C CA . ILE E 1 41 ? 82.558 10.027 73.698 1.00 16.50 1044 ILE E CA 1
ATOM 1668 C C . ILE E 1 41 ? 83.186 10.865 74.814 1.00 16.23 1044 ILE E C 1
ATOM 1669 O O . ILE E 1 41 ? 84.399 11.120 74.810 1.00 18.42 1044 ILE E O 1
ATOM 1674 N N . GLN E 1 42 ? 82.373 11.307 75.783 1.00 17.01 1045 GLN E N 1
ATOM 1675 C CA . GLN E 1 42 ? 82.891 12.107 76.893 1.00 16.86 1045 GLN E CA 1
ATOM 1676 C C . GLN E 1 42 ? 83.877 11.324 77.746 1.00 17.27 1045 GLN E C 1
ATOM 1677 O O . GLN E 1 42 ? 84.872 11.880 78.214 1.00 19.76 1045 GLN E O 1
ATOM 1683 N N . ALA E 1 43 ? 83.619 10.039 77.963 1.00 16.48 1046 ALA E N 1
ATOM 1684 C CA . ALA E 1 43 ? 84.542 9.237 78.762 1.00 16.87 1046 ALA E CA 1
ATOM 1685 C C . ALA E 1 43 ? 85.885 9.091 78.062 1.00 17.53 1046 ALA E C 1
ATOM 1686 O O . ALA E 1 43 ? 86.941 9.169 78.708 1.00 19.43 1046 ALA E O 1
ATOM 1688 N N . GLU E 1 44 ? 85.869 8.871 76.743 1.00 18.06 1047 GLU E N 1
ATOM 1689 C CA . GLU E 1 44 ? 87.123 8.811 75.996 1.00 20.34 1047 GLU E CA 1
ATOM 1690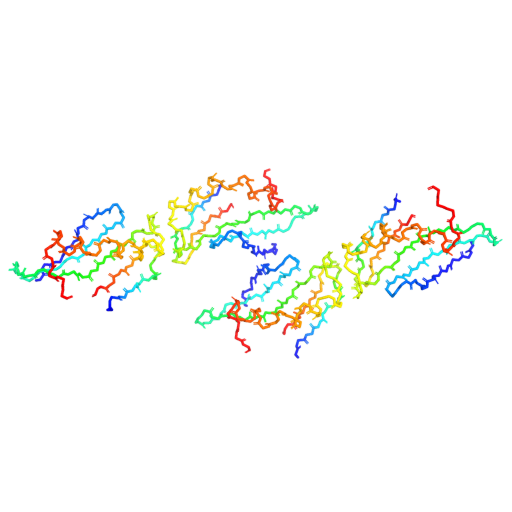 C C . GLU E 1 44 ? 87.876 10.129 76.096 1.00 22.40 1047 GLU E C 1
ATOM 1691 O O . GLU E 1 44 ? 89.099 10.145 76.275 1.00 23.08 1047 GLU E O 1
ATOM 1697 N N . GLN E 1 45 ? 87.166 11.249 75.965 1.00 21.59 1048 GLN E N 1
ATOM 1698 C CA . GLN E 1 45 ? 87.821 12.548 76.069 1.00 23.07 1048 GLN E CA 1
ATOM 1699 C C . GLN E 1 45 ? 88.372 12.774 77.470 1.00 24.15 1048 GLN E C 1
ATOM 1700 O O . GLN E 1 45 ? 89.471 13.313 77.632 1.00 25.68 1048 GLN E O 1
ATOM 1706 N N . TRP E 1 46 ? 87.621 12.371 78.493 1.00 23.66 1049 TRP E N 1
ATOM 1707 C CA . TRP E 1 46 ? 88.103 12.515 79.860 1.00 22.56 1049 TRP E CA 1
ATOM 1708 C C . TRP E 1 46 ? 89.412 11.772 80.046 1.00 23.51 1049 TRP E C 1
ATOM 1709 O O . TRP E 1 46 ? 90.369 12.311 80.617 1.00 26.68 1049 TRP E O 1
ATOM 1720 N N . TRP E 1 47 ? 89.481 10.537 79.547 1.00 24.06 1050 TRP E N 1
ATOM 1721 C CA . TRP E 1 47 ? 90.703 9.761 79.716 1.00 25.26 1050 TRP E CA 1
ATOM 1722 C C . TRP E 1 47 ? 91.862 10.395 78.965 1.00 27.25 1050 TRP E C 1
ATOM 1723 O O . TRP E 1 47 ? 92.976 10.455 79.490 1.00 29.70 1050 TRP E O 1
ATOM 1734 N N . ALA E 1 48 ? 91.620 10.909 77.750 1.00 27.87 1051 ALA E N 1
ATOM 1735 C CA . ALA E 1 48 ? 92.670 11.637 77.038 1.00 31.46 1051 ALA E CA 1
ATOM 1736 C C . ALA E 1 48 ? 93.186 12.807 77.867 1.00 34.39 1051 ALA E C 1
ATOM 1737 O O . ALA E 1 48 ? 94.397 13.027 77.953 1.00 35.64 1051 ALA E O 1
ATOM 1739 N N . ASP E 1 49 ? 92.279 13.561 78.491 1.00 34.12 1052 ASP E N 1
ATOM 1740 C CA . ASP E 1 49 ? 92.647 14.770 79.213 1.00 35.90 1052 ASP E CA 1
ATOM 1741 C C . ASP E 1 49 ? 93.206 14.508 80.606 1.00 34.04 1052 ASP E C 1
ATOM 1742 O O . ASP E 1 49 ? 93.852 15.400 81.162 1.00 37.59 1052 ASP E O 1
ATOM 1747 N N . ASN E 1 50 ? 92.972 13.328 81.190 1.00 34.13 1053 ASN E N 1
ATOM 1748 C CA . ASN E 1 50 ? 93.287 13.101 82.595 1.00 32.33 1053 ASN E CA 1
ATOM 1749 C C . ASN E 1 50 ? 94.214 11.926 82.866 1.00 33.88 1053 ASN E C 1
ATOM 1750 O O . ASN E 1 50 ? 94.641 11.762 84.020 1.00 33.26 1053 ASN E O 1
ATOM 1755 N N A ARG E 1 51 ? 94.570 11.148 81.855 0.46 33.52 1054 ARG E N 1
ATOM 1756 N N B ARG E 1 51 ? 94.588 11.176 81.840 0.54 33.93 1054 ARG E N 1
ATOM 1757 C CA A ARG E 1 51 ? 95.351 9.946 82.107 0.46 35.23 1054 ARG E CA 1
ATOM 1758 C CA B ARG E 1 51 ? 95.366 9.961 82.031 0.54 34.97 1054 ARG E CA 1
ATOM 1759 C C A ARG E 1 51 ? 96.678 10.245 82.777 0.46 37.88 1054 ARG E C 1
ATOM 1760 C C B ARG E 1 51 ? 96.683 10.229 82.733 0.54 37.65 1054 ARG E C 1
ATOM 1761 O O A ARG E 1 51 ? 97.112 9.501 83.651 0.46 38.20 1054 ARG E O 1
ATOM 1762 O O B ARG E 1 51 ? 97.058 9.509 83.654 0.54 37.55 1054 ARG E O 1
ATOM 1777 N N . GLY E 1 52 ? 97.324 11.327 82.374 1.00 37.41 1055 GLY E N 1
ATOM 1778 C CA . GLY E 1 52 ? 98.590 11.680 82.999 1.00 37.31 1055 GLY E CA 1
ATOM 1779 C C . GLY E 1 52 ? 98.432 12.063 84.457 1.00 38.72 1055 GLY E C 1
ATOM 1780 O O . GLY E 1 52 ? 99.243 11.666 85.307 1.00 41.39 1055 GLY E O 1
ATOM 1781 N N . ARG E 1 53 ? 97.417 12.876 84.765 1.00 41.36 1056 ARG E N 1
ATOM 1782 C CA . ARG E 1 53 ? 97.152 13.223 86.157 1.00 41.22 1056 ARG E CA 1
ATOM 1783 C C . ARG E 1 53 ? 96.819 11.987 86.985 1.00 40.38 1056 ARG E C 1
ATOM 1784 O O . ARG E 1 53 ? 97.259 11.868 88.135 1.00 43.56 1056 ARG E O 1
ATOM 1792 N N . VAL E 1 54 ? 96.048 11.052 86.421 1.00 36.71 1057 VAL E N 1
ATOM 1793 C CA . VAL E 1 54 ? 95.635 9.876 87.182 1.00 35.91 1057 VAL E CA 1
ATOM 1794 C C . VAL E 1 54 ? 96.850 9.042 87.585 1.00 38.62 1057 VAL E C 1
ATOM 1795 O O . VAL E 1 54 ? 96.972 8.611 88.737 1.00 39.41 1057 VAL E O 1
ATOM 1799 N N . TYR E 1 55 ? 97.763 8.801 86.645 1.00 39.23 1058 TYR E N 1
ATOM 1800 C CA . TYR E 1 55 ? 98.937 7.992 86.972 1.00 42.20 1058 TYR E CA 1
ATOM 1801 C C . TYR E 1 55 ? 99.829 8.662 88.017 1.00 43.08 1058 TYR E C 1
ATOM 1802 O O . TYR E 1 55 ? 100.432 7.973 88.849 1.00 46.87 1058 TYR E O 1
ATOM 1811 N N A GLU E 1 56 ? 99.910 9.993 88.006 0.43 43.75 1059 GLU E N 1
ATOM 1812 N N B GLU E 1 56 ? 99.916 9.996 88.002 0.57 43.62 1059 GLU E N 1
ATOM 1813 C CA A GLU E 1 56 ? 100.772 10.686 88.957 0.43 45.81 1059 GLU E CA 1
ATOM 1814 C CA B GLU E 1 56 ? 100.776 10.687 88.958 0.57 46.07 1059 GLU E CA 1
ATOM 1815 C C A GLU E 1 56 ? 100.091 10.870 90.309 0.43 46.92 1059 GLU E C 1
ATOM 1816 C C B GLU E 1 56 ? 100.091 10.870 90.310 0.57 47.05 1059 GLU E C 1
ATOM 1817 O O A GLU E 1 56 ? 100.711 10.641 91.354 0.43 47.81 1059 GLU E O 1
ATOM 1818 O O B GLU E 1 56 ? 100.708 10.637 91.356 0.57 47.82 1059 GLU E O 1
ATOM 1829 N N . GLN E 1 57 ? 98.817 11.268 90.310 1.00 46.22 1060 GLN E N 1
ATOM 1830 C CA . GLN E 1 57 ? 98.128 11.576 91.560 1.00 47.39 1060 GLN E CA 1
ATOM 1831 C C . GLN E 1 57 ? 97.893 10.334 92.411 1.00 46.85 1060 GLN E C 1
ATOM 1832 O O . GLN E 1 57 ? 97.931 10.415 93.646 1.00 49.81 1060 GLN E O 1
ATOM 1838 N N . TYR E 1 58 ? 97.658 9.187 91.780 1.00 45.71 1061 TYR E N 1
ATOM 1839 C CA . TYR E 1 58 ? 97.382 7.941 92.478 1.00 42.92 1061 TYR E CA 1
ATOM 1840 C C . TYR E 1 58 ? 98.622 7.068 92.624 1.00 45.01 1061 TYR E C 1
ATOM 1841 O O . TYR E 1 58 ? 98.512 5.914 93.057 1.00 44.24 1061 TYR E O 1
ATOM 1850 N N A ASN E 1 59 ? 99.793 7.600 92.269 0.70 46.05 1062 ASN E N 1
ATOM 1851 N N B ASN E 1 59 ? 99.799 7.595 92.279 0.30 46.07 1062 ASN E N 1
ATOM 1852 C CA A ASN E 1 59 ? 101.072 6.897 92.394 0.70 45.39 1062 ASN E CA 1
ATOM 1853 C CA B ASN E 1 59 ? 101.067 6.874 92.427 0.30 46.19 1062 ASN E CA 1
ATOM 1854 C C A ASN E 1 59 ? 101.052 5.559 91.656 0.70 46.73 1062 ASN E C 1
ATOM 1855 C C B ASN E 1 59 ? 101.070 5.558 91.652 0.30 46.60 1062 ASN E C 1
ATOM 1856 O O A ASN E 1 59 ? 101.438 4.516 92.187 0.70 48.35 1062 ASN E O 1
ATOM 1857 O O B ASN E 1 59 ? 101.510 4.522 92.155 0.30 47.71 1062 ASN E O 1
ATOM 1866 N N . VAL E 1 60 ? 100.574 5.592 90.421 1.00 45.35 1063 VAL E N 1
ATOM 1867 C CA . VAL E 1 60 ? 100.514 4.402 89.586 1.00 46.89 1063 VAL E CA 1
ATOM 1868 C C . VAL E 1 60 ? 101.760 4.344 88.715 1.00 53.37 1063 VAL E C 1
ATOM 1869 O O . VAL E 1 60 ? 102.107 5.326 88.048 1.00 54.79 1063 VAL E O 1
ATOM 1873 N N . ARG E 1 61 ? 102.359 3.165 88.645 1.00 58.00 1064 ARG E N 1
ATOM 1874 C CA . ARG E 1 61 ? 103.521 2.942 87.806 1.00 61.74 1064 ARG E CA 1
ATOM 1875 C C . ARG E 1 61 ? 103.023 2.647 86.401 1.00 63.34 1064 ARG E C 1
ATOM 1876 O O . ARG E 1 61 ? 102.154 1.800 86.220 1.00 62.58 1064 ARG E O 1
ATOM 1884 N N . MET E 1 62 ? 103.533 3.377 85.415 1.00 66.64 1065 MET E N 1
ATOM 1885 C CA . MET E 1 62 ? 103.115 3.153 84.041 1.00 69.26 1065 MET E CA 1
ATOM 1886 C C . MET E 1 62 ? 103.307 1.684 83.690 1.00 68.42 1065 MET E C 1
ATOM 1887 O O . MET E 1 62 ? 104.291 1.067 84.096 1.00 68.95 1065 MET E O 1
ATOM 1892 N N . GLY F 2 1 ? 95.968 -4.836 75.223 1.00 37.77 272 GLY F N 1
ATOM 1893 C CA . GLY F 2 1 ? 96.076 -3.526 75.844 1.00 35.61 272 GLY F CA 1
ATOM 1894 C C . GLY F 2 1 ? 94.736 -3.072 76.389 1.00 32.74 272 GLY F C 1
ATOM 1895 O O . GLY F 2 1 ? 93.793 -3.868 76.425 1.00 32.69 272 GLY F O 1
ATOM 1896 N N . PRO F 2 2 ? 94.638 -1.802 76.795 1.00 30.94 273 PRO F N 1
ATOM 1897 C CA . PRO F 2 2 ? 93.391 -1.316 77.404 1.00 32.36 273 PRO F CA 1
ATOM 1898 C C . PRO F 2 2 ? 92.240 -1.391 76.417 1.00 31.61 273 PRO F C 1
ATOM 1899 O O . PRO F 2 2 ? 92.409 -1.186 75.211 1.00 32.07 273 PRO F O 1
ATOM 1903 N N . LYS F 2 3 ? 91.056 -1.678 76.947 1.00 32.65 274 LYS F N 1
ATOM 1904 C CA . LYS F 2 3 ? 89.871 -1.845 76.122 1.00 31.94 274 LYS F CA 1
ATOM 1905 C C . LYS F 2 3 ? 88.701 -1.127 76.773 1.00 28.36 274 LYS F C 1
ATOM 1906 O O . LYS F 2 3 ? 88.517 -1.191 77.990 1.00 27.92 274 LYS F O 1
ATOM 1912 N N . TRP F 2 4 ? 87.903 -0.449 75.958 1.00 26.48 275 TRP F N 1
ATOM 1913 C CA . TRP F 2 4 ? 86.625 0.070 76.420 1.00 23.91 275 TRP F CA 1
ATOM 1914 C C . TRP F 2 4 ? 85.589 -1.049 76.390 1.00 24.85 275 TRP F C 1
ATOM 1915 O O . TRP F 2 4 ? 85.461 -1.765 75.385 1.00 29.82 275 TRP F O 1
ATOM 1926 N N . VAL F 2 5 ? 84.841 -1.191 77.483 1.00 22.57 276 VAL F N 1
ATOM 1927 C CA . VAL F 2 5 ? 83.793 -2.197 77.602 1.00 21.89 276 VAL F CA 1
ATOM 1928 C C . VAL F 2 5 ? 82.487 -1.446 77.817 1.00 20.95 276 VAL F C 1
ATOM 1929 O O . VAL F 2 5 ? 82.375 -0.646 78.755 1.00 20.73 276 VAL F O 1
ATOM 1933 N N . LYS F 2 6 ? 81.519 -1.661 76.925 1.00 24.05 277 LYS F N 1
ATOM 1934 C CA . LYS F 2 6 ? 80.339 -0.809 76.830 1.00 25.26 277 LYS F CA 1
ATOM 1935 C C . LYS F 2 6 ? 79.039 -1.586 77.028 1.00 27.97 277 LYS F C 1
ATOM 1936 O O . LYS F 2 6 ? 77.962 -1.086 76.685 1.00 28.20 277 LYS F O 1
ATOM 1942 N N . THR F 2 7 ? 79.118 -2.796 77.583 1.00 27.51 278 THR F N 1
ATOM 1943 C CA . THR F 2 7 ? 77.969 -3.686 77.685 1.00 29.38 278 THR F CA 1
ATOM 1944 C C . THR F 2 7 ? 77.146 -3.485 78.949 1.00 26.24 278 THR F C 1
ATOM 1945 O O . THR F 2 7 ? 76.071 -4.083 79.065 1.00 27.74 278 THR F O 1
ATOM 1949 N N . ASP F 2 8 ? 77.613 -2.679 79.895 1.00 26.75 279 ASP F N 1
ATOM 1950 C CA . ASP F 2 8 ? 76.862 -2.436 81.121 1.00 24.87 279 ASP F CA 1
ATOM 1951 C C . ASP F 2 8 ? 76.027 -1.166 81.006 1.00 19.59 279 ASP F C 1
ATOM 1952 O O . ASP F 2 8 ? 76.477 -0.155 80.460 1.00 20.74 279 ASP F O 1
ATOM 1957 N N . SER F 2 9 ? 74.817 -1.208 81.568 1.00 19.82 280 SER F N 1
ATOM 1958 C CA . SER F 2 9 ? 73.935 -0.047 81.499 1.00 18.47 280 SER F CA 1
ATOM 1959 C C . SER F 2 9 ? 74.199 0.999 82.584 1.00 19.81 280 SER F C 1
ATOM 1960 O O . SER F 2 9 ? 73.626 2.093 82.504 1.00 21.22 280 SER F O 1
ATOM 1963 N N . ASP F 2 10 ? 75.054 0.715 83.573 1.00 18.08 281 ASP F N 1
ATOM 1964 C CA . ASP F 2 10 ? 75.350 1.683 84.631 1.00 17.08 281 ASP F CA 1
ATOM 1965 C C . ASP F 2 10 ? 76.708 2.363 84.481 1.00 15.31 281 ASP F C 1
ATOM 1966 O O . ASP F 2 10 ? 76.847 3.535 84.856 1.00 16.06 281 ASP F O 1
ATOM 1971 N N . PHE F 2 11 ? 77.714 1.668 83.947 1.00 16.20 282 PHE F N 1
ATOM 1972 C CA . PHE F 2 11 ? 79.061 2.210 83.838 1.00 15.07 282 PHE F CA 1
ATOM 1973 C C . PHE F 2 11 ? 79.661 1.838 82.497 1.00 14.64 282 PHE F C 1
ATOM 1974 O O . PHE F 2 11 ? 79.426 0.739 81.987 1.00 18.05 282 PHE F O 1
ATOM 1982 N N . ILE F 2 12 ? 80.423 2.770 81.943 1.00 14.40 283 ILE F N 1
ATOM 1983 C CA . ILE F 2 12 ? 81.410 2.485 80.908 1.00 16.44 283 ILE F CA 1
ATOM 1984 C C . ILE F 2 12 ? 82.675 2.047 81.630 1.00 16.42 283 ILE F C 1
ATOM 1985 O O . ILE F 2 12 ? 83.069 2.667 82.625 1.00 17.47 283 ILE F O 1
ATOM 1990 N N . VAL F 2 13 ? 83.316 0.986 81.168 1.00 16.66 284 VAL F N 1
ATOM 1991 C CA . VAL F 2 13 ? 84.521 0.488 81.830 1.00 17.48 284 VAL F CA 1
ATOM 1992 C C . VAL F 2 13 ? 85.703 0.622 80.875 1.00 18.89 284 VAL F C 1
ATOM 1993 O O . VAL F 2 13 ? 85.643 0.159 79.728 1.00 21.02 284 VAL F O 1
ATOM 1997 N N . LEU F 2 14 ? 86.772 1.250 81.344 1.00 17.37 285 LEU F N 1
ATOM 1998 C CA . LEU F 2 14 ? 88.077 1.175 80.692 1.00 19.45 285 LEU F CA 1
ATOM 1999 C C . LEU F 2 14 ? 88.885 0.115 81.435 1.00 21.35 285 LEU F C 1
ATOM 2000 O O . LEU F 2 14 ? 89.326 0.335 82.572 1.00 20.38 285 LEU F O 1
ATOM 2005 N N . GLU F 2 15 ? 89.031 -1.052 80.821 1.00 24.62 286 GLU F N 1
ATOM 2006 C CA . GLU F 2 15 ? 89.757 -2.167 81.425 1.00 27.38 286 GLU F CA 1
ATOM 2007 C C . GLU F 2 15 ? 91.218 -2.070 80.996 1.00 29.60 286 GLU F C 1
ATOM 2008 O O . GLU F 2 15 ? 91.538 -2.244 79.813 1.00 30.29 286 GLU F O 1
ATOM 2014 N N . ILE F 2 16 ? 92.109 -1.817 81.955 1.00 31.09 287 ILE F N 1
ATOM 2015 C CA . ILE F 2 16 ? 93.504 -1.513 81.639 1.00 34.41 287 ILE F CA 1
ATOM 2016 C C . ILE F 2 16 ? 94.279 -2.757 81.193 1.00 37.17 287 ILE F C 1
ATOM 2017 O O . ILE F 2 16 ? 94.221 -3.805 81.839 1.00 38.18 287 ILE F O 1
ATOM 2023 N N . GLU G 1 3 ? 79.291 -6.445 99.509 1.00 61.40 1006 GLU G N 1
ATOM 2024 C CA . GLU G 1 3 ? 78.964 -5.356 98.594 1.00 60.21 1006 GLU G CA 1
ATOM 2025 C C . GLU G 1 3 ? 80.229 -4.645 98.116 1.00 57.11 1006 GLU G C 1
ATOM 2026 O O . GLU G 1 3 ? 81.314 -4.851 98.668 1.00 58.60 1006 GLU G O 1
ATOM 2028 N N . LYS G 1 4 ? 80.085 -3.809 97.090 1.00 51.67 1007 LYS G N 1
ATOM 2029 C CA . LYS G 1 4 ? 81.212 -3.089 96.509 1.00 47.12 1007 LYS G CA 1
ATOM 2030 C C . LYS G 1 4 ? 81.339 -1.721 97.172 1.00 42.92 1007 LYS G C 1
ATOM 2031 O O . LYS G 1 4 ? 80.423 -0.896 97.088 1.00 42.67 1007 LYS G O 1
ATOM 2033 N N . GLU G 1 5 ? 82.473 -1.481 97.824 1.00 38.39 1008 GLU G N 1
ATOM 2034 C CA . GLU G 1 5 ? 82.747 -0.213 98.484 1.00 32.94 1008 GLU G CA 1
ATOM 2035 C C . GLU G 1 5 ? 83.568 0.691 97.575 1.00 29.64 1008 GLU G C 1
ATOM 2036 O O . GLU G 1 5 ? 84.301 0.221 96.701 1.00 30.17 1008 GLU G O 1
ATOM 2042 N N . TRP G 1 6 ? 83.436 1.999 97.788 1.00 25.79 1009 TRP G N 1
ATOM 2043 C CA . TRP G 1 6 ? 84.328 2.973 97.182 1.00 24.21 1009 TRP G CA 1
ATOM 2044 C C . TRP G 1 6 ? 84.613 4.078 98.189 1.00 22.14 1009 TRP G C 1
ATOM 2045 O O . TRP G 1 6 ? 83.866 4.272 99.155 1.00 23.07 1009 TRP G O 1
ATOM 2056 N N . VAL G 1 7 ? 85.683 4.821 97.933 1.00 22.02 1010 VAL G N 1
ATOM 2057 C CA . VAL G 1 7 ? 86.180 5.849 98.841 1.00 21.01 1010 VAL G CA 1
ATOM 2058 C C . VAL G 1 7 ? 86.029 7.208 98.170 1.00 21.84 1010 VAL G C 1
ATOM 2059 O O . VAL G 1 7 ? 86.373 7.366 96.989 1.00 23.72 1010 VAL G O 1
ATOM 2063 N N . GLU G 1 8 ? 85.489 8.176 98.894 1.00 23.38 1011 GLU G N 1
ATOM 2064 C CA . GLU G 1 8 ? 85.431 9.552 98.433 1.00 24.40 1011 GLU G CA 1
ATOM 2065 C C . GLU G 1 8 ? 86.220 10.415 99.402 1.00 24.54 1011 GLU G C 1
ATOM 2066 O O . GLU G 1 8 ? 86.140 10.222 100.620 1.00 24.34 1011 GLU G O 1
ATOM 2072 N N . GLN G 1 9 ? 86.992 11.356 98.872 1.00 26.80 1012 GLN G N 1
ATOM 2073 C CA . GLN G 1 9 ? 87.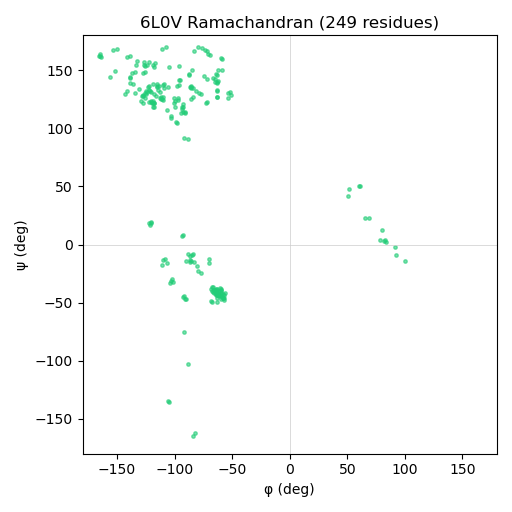718 12.293 99.716 1.00 26.05 1012 GLN G CA 1
ATOM 2074 C C . GLN G 1 9 ? 86.817 13.476 100.055 1.00 26.37 1012 GLN G C 1
ATOM 2075 O O . GLN G 1 9 ? 86.249 14.123 99.168 1.00 29.37 1012 GLN G O 1
ATOM 2081 N N . ASP G 1 10 ? 86.663 13.734 101.347 1.00 26.25 1013 ASP G N 1
ATOM 2082 C CA . ASP G 1 10 ? 85.904 14.880 101.817 1.00 28.57 1013 ASP G CA 1
ATOM 2083 C C . ASP G 1 10 ? 86.853 16.067 101.923 1.00 31.55 1013 ASP G C 1
ATOM 2084 O O . ASP G 1 10 ? 87.197 16.678 100.908 1.00 39.97 1013 ASP G O 1
ATOM 2089 N N . GLU G 1 11 ? 87.285 16.410 103.123 1.00 39.39 1014 GLU G N 1
ATOM 2090 C CA . GLU G 1 11 ? 88.325 17.411 103.302 1.00 41.62 1014 GLU G CA 1
ATOM 2091 C C . GLU G 1 11 ? 89.696 16.757 103.131 1.00 39.24 1014 GLU G C 1
ATOM 2092 O O . GLU G 1 11 ? 89.812 15.529 103.111 1.00 34.15 1014 GLU G O 1
ATOM 2098 N N . PRO G 1 12 ? 90.758 17.554 102.992 1.00 38.37 1015 PRO G N 1
ATOM 2099 C CA . PRO G 1 12 ? 92.111 16.981 102.971 1.00 34.96 1015 PRO G CA 1
ATOM 2100 C C . PRO G 1 12 ? 92.350 16.047 104.147 1.00 31.16 1015 PRO G C 1
ATOM 2101 O O . PRO G 1 12 ? 92.106 16.392 105.306 1.00 32.10 1015 PRO G O 1
ATOM 2105 N N . GLY G 1 13 ? 92.815 14.845 103.836 1.00 27.48 1016 GLY G N 1
ATOM 2106 C CA . GLY G 1 13 ? 93.073 13.857 104.855 1.00 23.78 1016 GLY G CA 1
ATOM 2107 C C . GLY G 1 13 ? 91.859 13.132 105.402 1.00 20.54 1016 GLY G C 1
ATOM 2108 O O . GLY G 1 13 ? 92.018 12.320 106.324 1.00 19.67 1016 GLY G O 1
ATOM 2109 N N . VAL G 1 14 ? 90.657 13.371 104.870 1.00 20.51 1017 VAL G N 1
ATOM 2110 C CA . VAL G 1 14 ? 89.445 12.703 105.350 1.00 18.62 1017 VAL G CA 1
ATOM 2111 C C . VAL G 1 14 ? 88.848 11.893 104.209 1.00 19.49 1017 VAL G C 1
ATOM 2112 O O . VAL G 1 14 ? 88.537 12.444 103.142 1.00 22.45 1017 VAL G O 1
ATOM 2116 N N . TYR G 1 15 ? 88.671 10.593 104.429 1.00 18.83 1018 TYR G N 1
ATOM 2117 C CA . TYR G 1 15 ? 88.241 9.691 103.368 1.00 19.31 1018 TYR G CA 1
ATOM 2118 C C . TYR G 1 15 ? 87.040 8.896 103.840 1.00 18.87 1018 TYR G C 1
ATOM 2119 O O . TYR G 1 15 ? 87.091 8.242 104.889 1.00 19.23 1018 TYR G O 1
ATOM 2128 N N . ILE G 1 16 ? 85.975 8.915 103.053 1.00 19.28 1019 ILE G N 1
ATOM 2129 C CA . ILE G 1 16 ? 84.703 8.326 103.438 1.00 21.08 1019 ILE G CA 1
ATOM 2130 C C . ILE G 1 16 ? 84.464 7.101 102.577 1.00 18.97 1019 ILE G C 1
ATOM 2131 O O . ILE G 1 16 ? 84.522 7.196 101.343 1.00 21.08 1019 ILE G O 1
ATOM 2136 N N . THR G 1 17 ? 84.227 5.943 103.199 1.00 20.27 1020 THR G N 1
ATOM 2137 C CA . THR G 1 17 ? 83.927 4.717 102.452 1.00 21.13 1020 THR G CA 1
ATOM 2138 C C . THR G 1 17 ? 82.431 4.456 102.452 1.00 22.20 1020 THR G C 1
ATOM 2139 O O . THR G 1 17 ? 81.812 4.379 103.516 1.00 24.36 1020 THR G O 1
ATOM 2143 N N . LEU G 1 18 ? 81.863 4.283 101.254 1.00 23.51 1021 LEU G N 1
ATOM 2144 C CA . LEU G 1 18 ? 80.430 4.128 101.064 1.00 27.35 1021 LEU G CA 1
ATOM 2145 C C . LEU G 1 18 ? 80.143 2.861 100.268 1.00 29.64 1021 LEU G C 1
ATOM 2146 O O . LEU G 1 18 ? 81.000 2.348 99.543 1.00 29.34 1021 LEU G O 1
ATOM 2151 N N . THR G 1 19 ? 78.917 2.351 100.422 1.00 29.87 1022 THR G N 1
ATOM 2152 C CA . THR G 1 19 ? 78.351 1.371 99.504 1.00 33.87 1022 THR G CA 1
ATOM 2153 C C . THR G 1 19 ? 77.006 1.892 99.030 1.00 35.91 1022 THR G C 1
ATOM 2154 O O . THR G 1 19 ? 76.358 2.690 99.710 1.00 37.87 1022 THR G O 1
ATOM 2158 N N . ALA G 1 20 ? 76.597 1.446 97.844 1.00 37.30 1023 ALA G N 1
ATOM 2159 C CA . ALA G 1 20 ? 75.365 1.916 97.225 1.00 42.85 1023 ALA G CA 1
ATOM 2160 C C . ALA G 1 20 ? 74.181 1.084 97.701 1.00 44.89 1023 ALA G C 1
ATOM 2161 O O . ALA G 1 20 ? 74.260 -0.147 97.757 1.00 46.11 1023 ALA G O 1
ATOM 2163 N N . LEU G 1 21 ? 73.090 1.758 98.041 1.00 47.75 1024 LEU G N 1
ATOM 2164 C CA . LEU G 1 21 ? 71.831 1.096 98.350 1.00 53.27 1024 LEU G CA 1
ATOM 2165 C C . LEU G 1 21 ? 70.832 1.320 97.224 1.00 58.59 1024 LEU G C 1
ATOM 2166 O O . LEU G 1 21 ? 71.047 2.128 96.314 1.00 57.43 1024 LEU G O 1
ATOM 2171 N N . ALA G 1 22 ? 69.724 0.593 97.301 1.00 62.43 1025 ALA G N 1
ATOM 2172 C CA . ALA G 1 22 ? 68.656 0.774 96.330 1.00 63.27 1025 ALA G CA 1
ATOM 2173 C C . ALA G 1 22 ? 68.068 2.172 96.467 1.00 64.93 1025 ALA G C 1
ATOM 2174 O O . ALA G 1 22 ? 67.956 2.711 97.573 1.00 67.83 1025 ALA G O 1
ATOM 2176 N N . GLY G 1 23 ? 67.714 2.771 95.332 1.00 63.06 1026 GLY G N 1
ATOM 2177 C CA . GLY G 1 23 ? 67.118 4.090 95.338 1.00 61.90 1026 GLY G CA 1
ATOM 2178 C C . GLY G 1 23 ? 68.081 5.248 95.479 1.00 61.62 1026 GLY G C 1
ATOM 2179 O O . GLY G 1 23 ? 67.634 6.374 95.725 1.00 63.86 1026 GLY G O 1
ATOM 2180 N N . GLY G 1 24 ? 69.386 5.016 95.341 1.00 58.38 1027 GLY G N 1
ATOM 2181 C CA . GLY G 1 24 ? 70.360 6.083 95.377 1.00 56.40 1027 GLY G CA 1
ATOM 2182 C C . GLY G 1 24 ? 70.955 6.369 96.739 1.00 55.49 1027 GLY G C 1
ATOM 2183 O O . GLY G 1 24 ? 71.918 7.146 96.824 1.00 58.77 1027 GLY G O 1
ATOM 2184 N N . ALA G 1 25 ? 70.421 5.774 97.803 1.00 51.60 1028 ALA G N 1
ATOM 2185 C CA . ALA G 1 25 ? 70.980 5.974 99.130 1.00 50.78 1028 ALA G CA 1
ATOM 2186 C C . ALA G 1 25 ? 72.324 5.262 99.256 1.00 46.27 1028 ALA G C 1
ATOM 2187 O O . ALA G 1 25 ? 72.690 4.400 98.452 1.00 45.79 1028 ALA G O 1
ATOM 2189 N N . ARG G 1 26 ? 73.068 5.636 100.289 1.00 43.84 1029 ARG G N 1
ATOM 2190 C CA . ARG G 1 26 ? 74.364 5.037 100.554 1.00 40.86 1029 ARG G CA 1
ATOM 2191 C C . ARG G 1 26 ? 74.397 4.506 101.977 1.00 38.01 1029 ARG G C 1
ATOM 2192 O O . ARG G 1 26 ? 73.668 4.983 102.851 1.00 42.54 1029 ARG G O 1
ATOM 2200 N N . ASP G 1 27 ? 75.233 3.495 102.194 1.00 35.71 1030 ASP G N 1
ATOM 2201 C CA . ASP G 1 27 ? 75.608 3.061 103.530 1.00 35.53 1030 ASP G CA 1
ATOM 2202 C C . ASP G 1 27 ? 77.035 3.519 103.802 1.00 31.54 1030 ASP G C 1
ATOM 2203 O O . ASP G 1 27 ? 77.905 3.407 102.937 1.00 31.73 1030 ASP G O 1
ATOM 2208 N N . LEU G 1 28 ? 77.262 4.057 105.000 1.00 30.89 1031 LEU G N 1
ATOM 2209 C CA . LEU G 1 28 ? 78.575 4.544 105.398 1.00 29.64 1031 LEU G CA 1
ATOM 2210 C C . LEU G 1 28 ? 79.305 3.413 106.110 1.00 28.01 1031 LEU G C 1
ATOM 2211 O O . LEU G 1 28 ? 78.816 2.890 107.114 1.00 31.36 1031 LEU G O 1
ATOM 2216 N N . LYS G 1 29 ? 80.461 3.020 105.581 1.00 25.34 1032 LYS G N 1
ATOM 2217 C CA . LYS G 1 29 ? 81.210 1.899 106.141 1.00 24.30 1032 LYS G CA 1
ATOM 2218 C C . LYS G 1 29 ? 82.243 2.364 107.162 1.00 22.63 1032 LYS G C 1
ATOM 2219 O O . LYS G 1 29 ? 82.365 1.769 108.237 1.00 22.93 1032 LYS G O 1
ATOM 2225 N N . ARG G 1 30 ? 82.987 3.410 106.831 1.00 20.94 1033 ARG G N 1
ATOM 2226 C CA . ARG G 1 30 ? 84.036 3.895 107.714 1.00 19.03 1033 ARG G CA 1
ATOM 2227 C C . ARG G 1 30 ? 84.444 5.278 107.251 1.00 18.47 1033 ARG G C 1
ATOM 2228 O O . ARG G 1 30 ? 84.217 5.669 106.102 1.00 19.52 1033 ARG G O 1
ATOM 2236 N N . VAL G 1 31 ? 85.106 5.999 108.154 1.00 18.07 1034 VAL G N 1
ATOM 2237 C CA . VAL G 1 31 ? 85.775 7.256 107.842 1.00 18.09 1034 VAL G CA 1
ATOM 2238 C C . VAL G 1 31 ? 87.216 7.095 108.281 1.00 16.97 1034 VAL G C 1
ATOM 2239 O O . VAL G 1 31 ? 87.473 6.638 109.402 1.00 18.00 1034 VAL G O 1
ATOM 2243 N N . ARG G 1 32 ? 88.142 7.466 107.422 1.00 17.24 1035 ARG G N 1
ATOM 2244 C CA . ARG G 1 32 ? 89.562 7.392 107.713 1.00 16.49 1035 ARG G CA 1
ATOM 2245 C C . ARG G 1 32 ? 90.151 8.790 107.735 1.00 15.81 1035 ARG G C 1
ATOM 2246 O O . ARG G 1 32 ? 89.835 9.621 106.885 1.00 17.33 1035 ARG G O 1
ATOM 2254 N N . PHE G 1 33 ? 91.031 9.033 108.717 1.00 14.82 1036 PHE G N 1
ATOM 2255 C CA . PHE G 1 33 ? 91.682 10.319 108.934 1.00 14.41 1036 PHE G CA 1
ATOM 2256 C C . PHE G 1 33 ? 93.182 10.098 108.823 1.00 14.94 1036 PHE G C 1
ATOM 2257 O O . PHE G 1 33 ? 93.758 9.277 109.545 1.00 15.89 1036 PHE G O 1
ATOM 2265 N N . SER G 1 34 ? 93.819 10.822 107.918 1.00 15.28 1037 SER G N 1
ATOM 2266 C CA . SER G 1 34 ? 95.261 10.719 107.780 1.00 15.40 1037 SER G CA 1
ATOM 2267 C C . SER G 1 34 ? 95.961 11.183 109.053 1.00 15.20 1037 SER G C 1
ATOM 2268 O O . SER G 1 34 ? 95.659 12.247 109.603 1.00 16.98 1037 SER G O 1
ATOM 2271 N N . ARG G 1 35 ? 96.927 10.389 109.502 1.00 14.44 1038 ARG G N 1
ATOM 2272 C CA . ARG G 1 35 ? 97.738 10.805 110.642 1.00 14.61 1038 ARG G CA 1
ATOM 2273 C C . ARG G 1 35 ? 98.674 11.946 110.314 1.00 15.10 1038 ARG G C 1
ATOM 2274 O O . ARG G 1 35 ? 99.199 12.577 111.230 1.00 16.61 1038 ARG G O 1
ATOM 2282 N N . LYS G 1 36 ? 98.907 12.220 109.038 1.00 16.48 1039 LYS G N 1
ATOM 2283 C CA . LYS G 1 36 ? 99.666 13.408 108.693 1.00 18.80 1039 LYS G CA 1
ATOM 2284 C C . LYS G 1 36 ? 98.958 14.652 109.196 1.00 17.61 1039 LYS G C 1
ATOM 2285 O O . LYS G 1 36 ? 99.602 15.602 109.662 1.00 18.01 1039 LYS G O 1
ATOM 2291 N N . ARG G 1 37 ? 97.620 14.655 109.126 1.00 16.79 1040 ARG G N 1
ATOM 2292 C CA . ARG G 1 37 ? 96.829 15.847 109.376 1.00 18.20 1040 ARG G CA 1
ATOM 2293 C C . ARG G 1 37 ? 96.000 15.812 110.651 1.00 17.64 1040 ARG G C 1
ATOM 2294 O O . ARG G 1 37 ? 95.576 16.877 111.108 1.00 19.44 1040 ARG G O 1
ATOM 2302 N N . PHE G 1 38 ? 95.762 14.642 111.243 1.00 15.63 1041 PHE G N 1
ATOM 2303 C CA . PHE G 1 38 ? 94.894 14.566 112.419 1.00 15.73 1041 PHE G CA 1
ATOM 2304 C C . PHE G 1 38 ? 95.555 13.845 113.580 1.00 15.77 1041 PHE G C 1
ATOM 2305 O O . PHE G 1 38 ? 96.007 12.709 113.435 1.00 17.02 1041 PHE G O 1
ATOM 2313 N N . SER G 1 39 ? 95.541 14.483 114.748 1.00 16.07 1042 SER G N 1
ATOM 2314 C CA . SER G 1 39 ? 95.674 13.736 116.000 1.00 15.13 1042 SER G CA 1
ATOM 2315 C C . SER G 1 39 ? 94.373 12.961 116.245 1.00 14.68 1042 SER G C 1
ATOM 2316 O O . SER G 1 39 ? 93.336 13.223 115.625 1.00 15.91 1042 SER G O 1
ATOM 2319 N N . GLU G 1 40 ? 94.404 12.006 117.182 1.00 14.74 1043 GLU G N 1
ATOM 2320 C CA . GLU G 1 40 ? 93.171 11.298 117.523 1.00 14.13 1043 GLU G CA 1
ATOM 2321 C C . GLU G 1 40 ? 92.135 12.237 118.133 1.00 15.17 1043 GLU G C 1
ATOM 2322 O O . GLU G 1 40 ? 90.934 12.114 117.862 1.00 16.89 1043 GLU G O 1
ATOM 2328 N N . ILE G 1 41 ? 92.580 13.173 118.975 1.00 15.56 1044 ILE G N 1
ATOM 2329 C CA . ILE G 1 41 ? 91.655 14.156 119.527 1.00 17.24 1044 ILE G CA 1
ATOM 2330 C C . ILE G 1 41 ? 91.012 14.972 118.406 1.00 16.12 1044 ILE G C 1
ATOM 2331 O O . ILE G 1 41 ? 89.795 15.220 118.415 1.00 18.38 1044 ILE G O 1
ATOM 2336 N N . GLN G 1 42 ? 91.813 15.390 117.417 1.00 17.23 1045 GLN G N 1
ATOM 2337 C CA . GLN G 1 42 ? 91.295 16.209 116.326 1.00 17.07 1045 GLN G CA 1
ATOM 2338 C C . GLN G 1 42 ? 90.308 15.435 115.474 1.00 18.35 1045 GLN G C 1
ATOM 2339 O O . GLN G 1 42 ? 89.317 16.003 115.002 1.00 20.01 1045 GLN G O 1
ATOM 2345 N N . ALA G 1 43 ? 90.558 14.143 115.263 1.00 17.03 1046 ALA G N 1
ATOM 2346 C CA . ALA G 1 43 ? 89.628 13.350 114.459 1.00 17.33 1046 ALA G CA 1
ATOM 2347 C C . ALA G 1 43 ? 88.299 13.189 115.173 1.00 16.77 1046 ALA G C 1
ATOM 2348 O O . ALA G 1 43 ? 87.234 13.288 114.548 1.00 18.65 1046 ALA G O 1
ATOM 2350 N N . GLU G 1 44 ? 88.340 12.981 116.492 1.00 17.40 1047 GLU G N 1
ATOM 2351 C CA . GLU G 1 44 ? 87.100 12.901 117.259 1.00 20.41 1047 GLU G CA 1
ATOM 2352 C C . GLU G 1 44 ? 86.328 14.217 117.186 1.00 20.99 1047 GLU G C 1
ATOM 2353 O O . GLU G 1 44 ? 85.105 14.220 117.016 1.00 22.09 1047 GLU G O 1
ATOM 2359 N N . GLN G 1 45 ? 87.033 15.351 117.281 1.00 21.32 1048 GLN G N 1
ATOM 2360 C CA . GLN G 1 45 ? 86.361 16.645 117.193 1.00 23.41 1048 GLN G CA 1
ATOM 2361 C C . GLN G 1 45 ? 85.789 16.872 115.797 1.00 22.35 1048 GLN G C 1
ATOM 2362 O O . GLN G 1 45 ? 84.680 17.395 115.647 1.00 25.62 1048 GLN G O 1
ATOM 2368 N N . TRP G 1 46 ? 86.541 16.501 114.765 1.00 22.93 1049 TRP G N 1
ATOM 2369 C CA . TRP G 1 46 ? 86.045 16.625 113.401 1.00 23.33 1049 TRP G CA 1
ATOM 2370 C C . TRP G 1 46 ? 84.748 15.852 113.225 1.00 22.84 1049 TRP G C 1
ATOM 2371 O O . TRP G 1 46 ? 83.774 16.362 112.656 1.00 24.71 1049 TRP G O 1
ATOM 2382 N N . TRP G 1 47 ? 84.708 14.610 113.715 1.00 23.09 1050 TRP G N 1
ATOM 2383 C CA . TRP G 1 47 ? 83.482 13.831 113.575 1.00 24.24 1050 TRP G CA 1
ATOM 2384 C C . TRP G 1 47 ? 82.321 14.478 114.319 1.00 26.01 1050 TRP G C 1
ATOM 2385 O O . TRP G 1 47 ? 81.188 14.481 113.824 1.00 27.96 1050 TRP G O 1
ATOM 2396 N N . ALA G 1 48 ? 82.584 15.049 115.501 1.00 26.12 1051 ALA G N 1
ATOM 2397 C CA . ALA G 1 48 ? 81.540 15.767 116.226 1.00 29.61 1051 ALA G CA 1
ATOM 2398 C C . ALA G 1 48 ? 80.991 16.923 115.401 1.00 31.90 1051 ALA G C 1
ATOM 2399 O O . ALA G 1 48 ? 79.777 17.144 115.365 1.00 33.78 1051 ALA G O 1
ATOM 2401 N N . ASP G 1 49 ? 81.874 17.665 114.728 1.00 34.31 1052 ASP G N 1
ATOM 2402 C CA . ASP G 1 49 ? 81.489 18.874 114.014 1.00 37.58 1052 ASP G CA 1
ATOM 2403 C C . ASP G 1 49 ? 80.932 18.597 112.629 1.00 36.42 1052 ASP G C 1
ATOM 2404 O O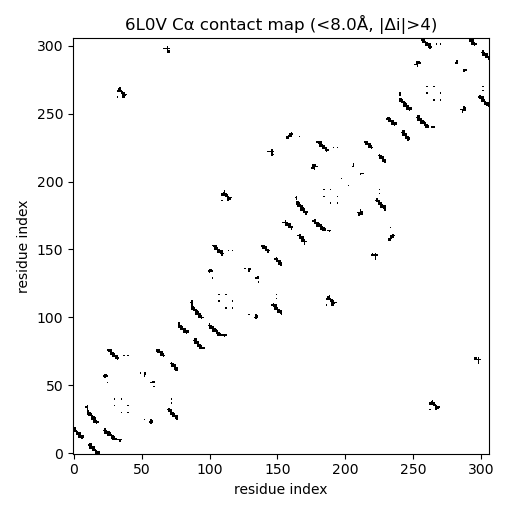 . ASP G 1 49 ? 80.313 19.491 112.041 1.00 39.30 1052 ASP G O 1
ATOM 2409 N N . ASN G 1 50 ? 81.130 17.391 112.099 1.00 32.83 1053 ASN G N 1
ATOM 2410 C CA . ASN G 1 50 ? 80.809 17.117 110.705 1.00 30.30 1053 ASN G CA 1
ATOM 2411 C C . ASN G 1 50 ? 79.889 15.926 110.472 1.00 32.98 1053 ASN G C 1
ATOM 2412 O O . ASN G 1 50 ? 79.451 15.741 109.328 1.00 31.97 1053 ASN G O 1
ATOM 2417 N N A ARG G 1 51 ? 79.599 15.113 111.497 0.58 32.86 1054 ARG G N 1
ATOM 2418 N N B ARG G 1 51 ? 79.559 15.136 111.500 0.42 33.53 1054 ARG G N 1
ATOM 2419 C CA A ARG G 1 51 ? 78.776 13.918 111.314 0.58 33.24 1054 ARG G CA 1
ATOM 2420 C CA B ARG G 1 51 ? 78.795 13.909 111.272 0.42 33.74 1054 ARG G CA 1
ATOM 2421 C C A ARG G 1 51 ? 77.466 14.247 110.614 0.58 36.00 1054 ARG G C 1
ATOM 2422 C C B ARG G 1 51 ? 77.421 14.197 110.671 0.42 36.17 1054 ARG G C 1
ATOM 2423 O O A ARG G 1 51 ? 77.064 13.560 109.668 0.58 34.90 1054 ARG G O 1
ATOM 2424 O O B ARG G 1 51 ? 76.926 13.421 109.846 0.42 36.33 1054 ARG G O 1
ATOM 2439 N N . GLY G 1 52 ? 76.796 15.311 111.061 1.00 36.64 1055 GLY G N 1
ATOM 2440 C CA . GLY G 1 52 ? 75.520 15.673 110.461 1.00 36.43 1055 GLY G CA 1
ATOM 2441 C C . GLY G 1 52 ? 75.640 15.988 108.983 1.00 36.71 1055 GLY G C 1
ATOM 2442 O O . GLY G 1 52 ? 74.835 15.523 108.165 1.00 40.59 1055 GLY G O 1
ATOM 2443 N N . ARG G 1 53 ? 76.627 16.812 108.619 1.00 38.73 1056 ARG G N 1
ATOM 2444 C CA . ARG G 1 53 ? 76.861 17.105 107.207 1.00 39.74 1056 ARG G CA 1
ATOM 2445 C C . ARG G 1 53 ? 77.177 15.843 106.410 1.00 38.27 1056 ARG G C 1
ATOM 2446 O O . ARG G 1 53 ? 76.710 15.693 105.277 1.00 41.56 1056 ARG G O 1
ATOM 2454 N N . VAL G 1 54 ? 77.966 14.922 106.977 1.00 34.96 1057 VAL G N 1
ATOM 2455 C CA . VAL G 1 54 ? 78.379 13.735 106.228 1.00 35.52 1057 VAL G CA 1
ATOM 2456 C C . VAL G 1 54 ? 77.175 12.873 105.847 1.00 36.70 1057 VAL G C 1
ATOM 2457 O O . VAL G 1 54 ? 77.032 12.460 104.689 1.00 38.71 1057 VAL G O 1
ATOM 2461 N N . TYR G 1 55 ? 76.299 12.577 106.812 1.00 35.94 1058 TYR G N 1
ATOM 2462 C CA . TYR G 1 55 ? 75.127 11.744 106.513 1.00 37.50 1058 TYR G CA 1
ATOM 2463 C C . TYR G 1 55 ? 74.207 12.383 105.474 1.00 41.24 1058 TYR G C 1
ATOM 2464 O O . TYR G 1 55 ? 73.610 11.681 104.649 1.00 42.82 1058 TYR G O 1
ATOM 2473 N N A GLU G 1 56 ? 74.086 13.710 105.495 0.54 41.34 1059 GLU G N 1
ATOM 2474 N N B GLU G 1 56 ? 74.095 13.711 105.488 0.46 42.18 1059 GLU G N 1
ATOM 2475 C CA A GLU G 1 56 ? 73.222 14.404 104.548 0.54 44.26 1059 GLU G CA 1
ATOM 2476 C CA B GLU G 1 56 ? 73.215 14.397 104.551 0.46 45.42 1059 GLU G CA 1
ATOM 2477 C C A GLU G 1 56 ? 73.903 14.573 103.192 0.54 46.28 1059 GLU G C 1
ATOM 2478 C C B GLU G 1 56 ? 73.886 14.619 103.195 0.46 46.51 1059 GLU G C 1
ATOM 2479 O O A GLU G 1 56 ? 73.306 14.281 102.147 0.54 47.19 1059 GLU G O 1
ATOM 2480 O O B GLU G 1 56 ? 73.261 14.404 102.149 0.46 47.13 1059 GLU G O 1
ATOM 2491 N N . GLN G 1 57 ? 75.155 15.039 103.192 1.00 45.01 1060 GLN G N 1
ATOM 2492 C CA . GLN G 1 57 ? 75.849 15.332 101.936 1.00 44.14 1060 GLN G CA 1
ATOM 2493 C C . GLN G 1 57 ? 76.069 14.077 101.098 1.00 44.39 1060 GLN G C 1
ATOM 2494 O O . GLN G 1 57 ? 75.987 14.126 99.864 1.00 48.52 1060 GLN G O 1
ATOM 2500 N N . TYR G 1 58 ? 76.337 12.943 101.742 1.00 42.99 1061 TYR G N 1
ATOM 2501 C CA . TYR G 1 58 ? 76.602 11.693 101.044 1.00 42.10 1061 TYR G CA 1
ATOM 2502 C C . TYR G 1 58 ? 75.372 10.805 100.927 1.00 44.57 1061 TYR G C 1
ATOM 2503 O O . TYR G 1 58 ? 75.488 9.654 100.486 1.00 46.24 1061 TYR G O 1
ATOM 2512 N N A ASN G 1 59 ? 74.199 11.319 101.304 0.50 43.87 1062 ASN G N 1
ATOM 2513 N N B ASN G 1 59 ? 74.202 11.313 101.316 0.50 43.64 1062 ASN G N 1
ATOM 2514 C CA A ASN G 1 59 ? 72.932 10.596 101.177 0.50 45.63 1062 ASN G CA 1
ATOM 2515 C CA B ASN G 1 59 ? 72.936 10.593 101.175 0.50 44.97 1062 ASN G CA 1
ATOM 2516 C C A ASN G 1 59 ? 72.975 9.246 101.894 0.50 46.35 1062 ASN G C 1
ATOM 2517 C C B ASN G 1 59 ? 72.971 9.246 101.897 0.50 46.10 1062 ASN G C 1
ATOM 2518 O O A ASN G 1 59 ? 72.591 8.209 101.349 0.50 48.68 1062 ASN G O 1
ATOM 2519 O O B ASN G 1 59 ? 72.583 8.209 101.355 0.50 48.53 1062 ASN G O 1
ATOM 2528 N N . VAL G 1 60 ? 73.459 9.265 103.130 1.00 44.94 1063 VAL G N 1
ATOM 2529 C CA . VAL G 1 60 ? 73.538 8.062 103.946 1.00 49.23 1063 VAL G CA 1
ATOM 2530 C C . VAL G 1 60 ? 72.269 7.938 104.771 1.00 54.13 1063 VAL G C 1
ATOM 2531 O O . VAL G 1 60 ? 71.866 8.892 105.447 1.00 55.49 1063 VAL G O 1
ATOM 2535 N N . ARG G 1 61 ? 71.656 6.758 104.743 1.00 59.07 1064 ARG G N 1
ATOM 2536 C CA . ARG G 1 61 ? 70.553 6.484 105.652 1.00 63.58 1064 ARG G CA 1
ATOM 2537 C C . ARG G 1 61 ? 71.065 6.480 107.088 1.00 66.14 1064 ARG G C 1
ATOM 2538 O O . ARG G 1 61 ? 72.168 6.005 107.374 1.00 65.41 1064 ARG G O 1
ATOM 2546 N N . MET G 1 62 ? 70.273 7.052 107.987 1.00 70.04 1065 MET G N 1
ATOM 2547 C CA . MET G 1 62 ? 70.618 7.112 109.400 1.00 71.57 1065 MET G CA 1
ATOM 2548 C C . MET G 1 62 ? 69.449 6.590 110.216 1.00 71.49 1065 MET G C 1
ATOM 2549 O O . MET G 1 62 ? 68.335 6.485 109.710 1.00 71.86 1065 MET G O 1
ATOM 2554 N N . GLY H 2 1 ? 78.269 -0.699 118.086 1.00 36.17 272 GLY H N 1
ATOM 2555 C CA . GLY H 2 1 ? 78.174 0.571 117.391 1.00 33.78 272 GLY H CA 1
ATOM 2556 C C . GLY H 2 1 ? 79.526 1.008 116.868 1.00 29.94 272 GLY H C 1
ATOM 2557 O O . GLY H 2 1 ? 80.464 0.205 116.836 1.00 28.46 272 GLY H O 1
ATOM 2558 N N . PRO H 2 2 ? 79.642 2.274 116.466 1.00 29.93 273 PRO H N 1
ATOM 2559 C CA . PRO H 2 2 ? 80.897 2.731 115.854 1.00 29.28 273 PRO H CA 1
ATOM 2560 C C . PRO H 2 2 ? 82.053 2.663 116.838 1.00 28.46 273 PRO H C 1
ATOM 2561 O O . PRO H 2 2 ? 81.887 2.836 118.053 1.00 28.94 273 PRO H O 1
ATOM 2565 N N . LYS H 2 3 ? 83.225 2.383 116.298 1.00 28.18 274 LYS H N 1
ATOM 2566 C CA . LYS H 2 3 ? 84.408 2.302 117.116 1.00 27.56 274 LYS H CA 1
ATOM 2567 C C . LYS H 2 3 ? 85.618 2.949 116.475 1.00 24.97 274 LYS H C 1
ATOM 2568 O O . LYS H 2 3 ? 85.821 2.843 115.274 1.00 24.67 274 LYS H O 1
ATOM 2574 N N . TRP H 2 4 ? 86.396 3.655 117.278 1.00 23.56 275 TRP H N 1
ATOM 2575 C CA . TRP H 2 4 ? 87.667 4.190 116.814 1.00 21.19 275 TRP H CA 1
ATOM 2576 C C . TRP H 2 4 ? 88.704 3.076 116.809 1.00 24.20 275 TRP H C 1
ATOM 2577 O O . TRP H 2 4 ? 88.841 2.335 117.791 1.00 29.36 275 TRP H O 1
ATOM 2588 N N . VAL H 2 5 ? 89.417 2.938 115.695 1.00 21.35 276 VAL H N 1
ATOM 2589 C CA . VAL H 2 5 ? 90.466 1.941 115.552 1.00 19.96 276 VAL H CA 1
ATOM 2590 C C . VAL H 2 5 ? 91.759 2.707 115.330 1.00 20.09 276 VAL H C 1
ATOM 2591 O O . VAL H 2 5 ? 91.859 3.515 114.393 1.00 19.30 276 VAL H O 1
ATOM 2595 N N . LYS H 2 6 ? 92.732 2.480 116.214 1.00 21.14 277 LYS H N 1
ATOM 2596 C CA . LYS H 2 6 ? 93.932 3.311 116.296 1.00 23.49 277 LYS H CA 1
ATOM 2597 C C . LYS H 2 6 ? 95.211 2.511 116.112 1.00 23.51 277 LYS H C 1
ATOM 2598 O O . LYS H 2 6 ? 96.291 2.995 116.463 1.00 25.45 277 LYS H O 1
ATOM 2604 N N . THR H 2 7 ? 95.118 1.320 115.546 1.00 24.92 278 THR H N 1
ATOM 2605 C CA . THR H 2 7 ? 96.256 0.423 115.435 1.00 26.28 278 THR H CA 1
ATOM 2606 C C . THR H 2 7 ? 97.093 0.661 114.189 1.00 23.88 278 THR H C 1
ATOM 2607 O O . THR H 2 7 ? 98.180 0.080 114.077 1.00 26.07 278 THR H O 1
ATOM 2611 N N . ASP H 2 8 ? 96.627 1.483 113.254 1.00 24.02 279 ASP H N 1
ATOM 2612 C CA . ASP H 2 8 ? 97.356 1.732 112.020 1.00 23.72 279 ASP H CA 1
ATOM 2613 C C . ASP H 2 8 ? 98.189 2.999 112.152 1.00 19.30 279 ASP H C 1
ATOM 2614 O O . ASP H 2 8 ? 97.739 3.996 112.725 1.00 20.36 279 ASP H O 1
ATOM 2619 N N . SER H 2 9 ? 99.397 2.966 111.589 1.00 20.63 280 SER H N 1
ATOM 2620 C CA . SER H 2 9 ? 100.270 4.127 111.682 1.00 19.38 280 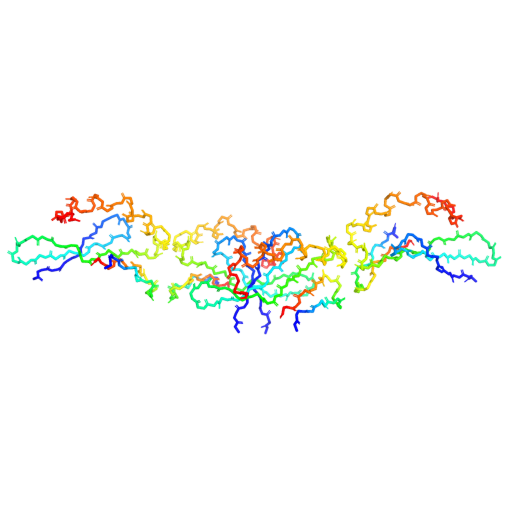SER H CA 1
ATOM 2621 C C . SER H 2 9 ? 100.016 5.177 110.607 1.00 20.05 280 SER H C 1
ATOM 2622 O O . SER H 2 9 ? 100.584 6.270 110.710 1.00 21.95 280 SER H O 1
ATOM 2625 N N . ASP H 2 10 ? 99.183 4.891 109.597 1.00 19.76 281 ASP H N 1
ATOM 2626 C CA . ASP H 2 10 ? 98.891 5.869 108.557 1.00 18.68 281 ASP H CA 1
ATOM 2627 C C . ASP H 2 10 ? 97.525 6.529 108.705 1.00 18.43 281 ASP H C 1
ATOM 2628 O O . ASP H 2 10 ? 97.378 7.702 108.348 1.00 18.31 281 ASP H O 1
ATOM 2633 N N . PHE H 2 11 ? 96.534 5.828 109.252 1.00 16.95 282 PHE H N 1
ATOM 2634 C CA . PHE H 2 11 ? 95.188 6.365 109.359 1.00 16.70 282 PHE H CA 1
ATOM 2635 C C . PHE H 2 11 ? 94.592 6.020 110.711 1.00 14.17 282 PHE H C 1
ATOM 2636 O O . PHE H 2 11 ? 94.828 4.934 111.255 1.00 18.38 282 PHE H O 1
ATOM 2644 N N . ILE H 2 12 ? 93.806 6.947 111.231 1.00 14.46 283 ILE H N 1
ATOM 2645 C CA . ILE H 2 12 ? 92.811 6.663 112.258 1.00 16.52 283 ILE H CA 1
ATOM 2646 C C . ILE H 2 12 ? 91.546 6.221 111.536 1.00 16.40 283 ILE H C 1
ATOM 2647 O O . ILE H 2 12 ? 91.163 6.827 110.527 1.00 17.16 283 ILE H O 1
ATOM 2652 N N . VAL H 2 13 ? 90.888 5.169 112.007 1.00 16.40 284 VAL H N 1
ATOM 2653 C CA . VAL H 2 13 ? 89.678 4.675 111.347 1.00 17.00 284 VAL H CA 1
ATOM 2654 C C . VAL H 2 13 ? 88.517 4.789 112.322 1.00 16.56 284 VAL H C 1
ATOM 2655 O O . VAL H 2 13 ? 88.605 4.322 113.465 1.00 19.03 284 VAL H O 1
ATOM 2659 N N . LEU H 2 14 ? 87.428 5.390 111.876 1.00 16.23 285 LEU H N 1
ATOM 2660 C CA . LEU H 2 14 ? 86.143 5.294 112.553 1.00 18.14 285 LEU H CA 1
ATOM 2661 C C . LEU H 2 14 ? 85.349 4.229 111.809 1.00 19.61 285 LEU H C 1
ATOM 2662 O O . LEU H 2 14 ? 84.912 4.452 110.670 1.00 20.20 285 LEU H O 1
ATOM 2667 N N . GLU H 2 15 ? 85.224 3.051 112.411 1.00 21.33 286 GLU H N 1
ATOM 2668 C CA . GLU H 2 15 ? 84.530 1.919 111.795 1.00 24.78 286 GLU H CA 1
ATOM 2669 C C . GLU H 2 15 ? 83.070 1.979 112.227 1.00 26.21 286 GLU H C 1
ATOM 2670 O O . GLU H 2 15 ? 82.764 1.813 113.414 1.00 28.19 286 GLU H O 1
ATOM 2676 N N . ILE H 2 16 ? 82.171 2.225 111.278 1.00 28.88 287 ILE H N 1
ATOM 2677 C CA . ILE H 2 16 ? 80.761 2.460 111.607 1.00 32.92 287 ILE H CA 1
ATOM 2678 C C . ILE H 2 16 ? 80.018 1.192 112.031 1.00 36.33 287 ILE H C 1
ATOM 2679 O O . ILE H 2 16 ? 80.074 0.173 111.351 1.00 38.63 287 ILE H O 1
#

Secondary structure (DSSP, 8-state):
-EEEEEE-STTEEEEEEESTT--BEEEEEEEETTT--HHHHHHHHHHHHHHHHHHTTB---/--EEE---SSEEEEE-/-EEEEEE-STTEEEEEEESTT---EEEEEEEETTT--HHHHHHHHHHHHHHHHHHTT----/--EEE---SSEEEEE-/---EEEE-STTEEEEEEE-TTS-EEEEEEEEETTT--HHHHHHHHHHHHHHHHHHTTB--/--EEE---SSEEEEE-/--EEEEE-STTEEEEEEE-GGG-EEEEEEEEETTT--HHHHHHHHHHHHHHHHHHTTB--/--EEE---SSEEEEE-

Sequence (306 aa):
EKEWVEQDEPGVYITLTALAGGARDLKRVRFSSRKRFSEIQQAEQWWADNRRGRVYEQYNVRMVGPKWVKTDSDFIVLEIEKEWVEQDEPGVYITLTALAGGARDDLKRVRRFSSRKRFSEIQQAEQWWADNRRGRVYEQYNVRMVGPKWVKTDSDFIVLEIEKEWVEQDEPGVYITLTALAGGARDLKRVRFSRKRFSEIQAEQWWADNRRGRVYEEQYNNVRMGPKWVKTDSDFIVLEIEKEWVEQDEPGVYITLTALAGGARDLKRVRFSRKRFSEIQAEQWWADNRRGRVYEEQYNNVRMGPKWVKTDSDFIVLEI

GO terms:
  GO:0005768 endosome (C, IDA)
  GO:0005794 Golgi apparatus (C, IDA)
  GO:0005802 trans-Golgi network (C, IDA)
  GO:0010374 stomatal complex development (P, IGI)
  GO:0006893 Golgi to plasma membrane transport (P, IPI)

Organism: Arabidopsis thaliana (NCBI:txid3702)

Foldseek 3Di:
DDWDWDDDPVQKIWIWDDDPPHAIDTDDIGGDPVPDDPVRVVVCCVVCVVVVCVVVVHDPD/DQDWDDPDPPDIDRRD/DDWDWDDDPVQKIWIWDDDPPHQIDTDDIGGDPVPDDPVRVVVCCVVCVVVVCVVVVHDPD/DQDWDDPDPPDIDGRD/DDWDWDDDDVQKIWIWDADPPGAIATDDIGGDPVPDDPVRVVVCCVVCVVVVCVVRRHDD/DWDWDDPDPPDIDTRD/DDWDWDDDPVQKIWIWDADPPGAIATDDIGGDPVPDDPVRVVVCCVVCVVVVCVVRRYDD/DWDWDDPDPPDIDTRD